Protein AF-A0A353CZ46-F1 (afdb_monomer)

Secondary structure (DSSP, 8-state):
--HHHHHHHHHHS-HHHHHHHHHHHHHHHHHHHTT---HHHHHHHHHHHHHHHHHHHHHHHTPPP----TTSTTGGGHHHHHHHHHH-S-------TTSSHHHHHHHHHHHTT-SSSSEEEEEESSHHHHHHHHHHHHHHTT--BTTTEEEEETTEE---TT-SEEEEEHHHHHHHHHH-TT-TTEEEEEETTGGG--HHHHHH-

Sequence (205 aa):
MLLTEIEQAIKRCSCRDQLALWQDYQRLTRRLDANKPVDQLQSRLQQAVDNALLTIEQRETGRPERRYDDSLPVNQRRDDIKLLIEQNQVVIICGETGSGKTTQIPKICLDAGLGIRGRIGHTQPRRLAARSVAARLAHELDSQVGEHVGFKIRFQDRVSDSSYIKLMTDGILLAEIQSDRLLRNYDTLIIDEAHERSLNIDFLL

Nearest PDB structures (foldseek):
  6zww-assembly2_C  TM=9.248E-01  e=4.402E-19  Escherichia coli
  8po7-assembly1_A-2  TM=9.261E-01  e=1.585E-18  Escherichia coli K-12
  6zww-assembly4_G  TM=8.893E-01  e=3.487E-19  Escherichia coli
  6zww-assembly1_A  TM=9.048E-01  e=7.879E-19  Escherichia coli
  8po7-assembly1_B  TM=9.695E-01  e=4.131E-17  Escherichia coli K-12

Radius of gyration: 19.19 Å; Cα contacts (8 Å, |Δi|>4): 288; chains: 1; bounding box: 47×34×60 Å

Mean predicted aligned error: 3.65 Å

Solvent-accessible surface area (backbone atoms only — not comparable to full-atom values): 11343 Å² total; per-residue (Å²): 129,55,71,70,54,51,54,58,49,46,74,66,27,29,52,59,54,34,58,63,53,51,51,54,48,54,53,49,52,58,32,55,79,65,76,44,95,46,69,70,61,52,51,53,49,50,54,52,48,51,55,39,43,52,53,36,52,53,44,61,74,64,54,72,68,82,76,81,62,73,86,32,66,49,53,74,41,40,69,63,52,32,52,47,55,73,76,34,99,74,78,90,86,84,78,64,90,86,30,41,57,91,66,45,50,65,56,42,39,48,74,58,63,45,32,48,42,16,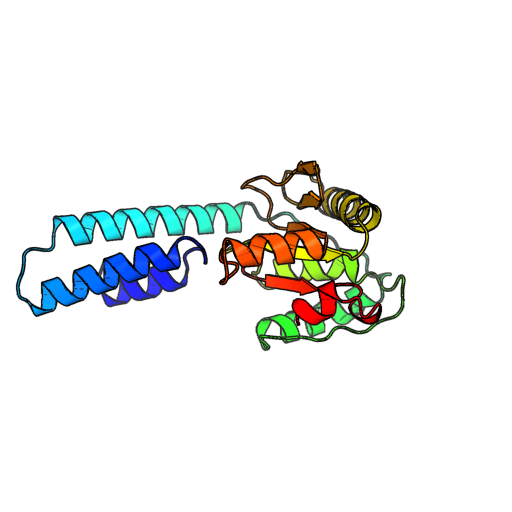20,29,37,34,34,22,89,42,62,68,54,18,51,52,51,23,48,52,44,8,55,62,42,78,40,52,71,29,37,51,19,5,30,37,42,93,98,45,77,41,64,42,91,69,24,29,34,37,23,18,22,41,68,50,55,57,55,44,39,78,80,36,76,77,45,33,69,34,66,40,78,45,79,47,72,64,85,72,66,43,74,58,54,62,71,74,106

Structure (mmCIF, N/CA/C/O backbone):
data_AF-A0A353CZ46-F1
#
_entry.id   AF-A0A353CZ46-F1
#
loop_
_atom_site.group_PDB
_atom_site.id
_atom_site.type_symbol
_atom_site.label_atom_id
_atom_site.label_alt_id
_atom_site.label_comp_id
_atom_site.label_asym_id
_atom_site.label_entity_id
_atom_site.label_seq_id
_atom_site.pdbx_PDB_ins_code
_atom_site.Cartn_x
_atom_site.Cartn_y
_atom_site.Cartn_z
_atom_site.occupancy
_atom_site.B_iso_or_equiv
_atom_site.auth_seq_id
_atom_site.auth_comp_id
_atom_site.auth_asym_id
_atom_site.auth_atom_id
_atom_site.pdbx_PDB_model_num
ATOM 1 N N . MET A 1 1 ? -25.116 0.146 19.157 1.00 63.31 1 MET A N 1
ATOM 2 C CA . MET A 1 1 ? -24.157 -0.885 18.736 1.00 63.31 1 MET A CA 1
ATOM 3 C C . MET A 1 1 ? -23.721 -1.655 19.982 1.00 63.31 1 MET A C 1
ATOM 5 O O . MET A 1 1 ? -23.393 -1.016 20.982 1.00 63.31 1 MET A O 1
ATOM 9 N N . LEU A 1 2 ? -23.816 -2.986 19.985 1.00 81.88 2 LEU A N 1
ATOM 10 C CA . LEU A 1 2 ? -23.283 -3.844 21.055 1.00 81.88 2 LEU A CA 1
ATOM 11 C C . LEU A 1 2 ? -21.748 -3.694 21.118 1.00 81.88 2 LEU A C 1
ATOM 13 O O . LEU A 1 2 ? -21.121 -3.378 20.109 1.00 81.88 2 LEU A O 1
ATOM 17 N N . LEU A 1 3 ? -21.109 -3.923 22.274 1.00 83.62 3 LEU A N 1
ATOM 18 C CA . LEU A 1 3 ? -19.636 -3.838 22.389 1.00 83.62 3 LEU A CA 1
ATOM 19 C C . LEU A 1 3 ? -18.918 -4.718 21.357 1.00 83.62 3 LEU A C 1
ATOM 21 O O . LEU A 1 3 ? -17.917 -4.309 20.777 1.00 83.62 3 LEU A O 1
ATOM 25 N N . THR A 1 4 ? -19.474 -5.898 21.094 1.00 87.56 4 THR A N 1
ATOM 26 C CA . THR A 1 4 ? -18.994 -6.837 20.078 1.00 87.56 4 THR A CA 1
ATOM 27 C C . THR A 1 4 ? -19.040 -6.244 18.672 1.00 87.56 4 THR A C 1
ATOM 29 O O . THR A 1 4 ? -18.111 -6.433 17.894 1.00 87.56 4 THR A O 1
ATOM 32 N N . GLU A 1 5 ? -20.081 -5.487 18.338 1.00 91.94 5 GLU A N 1
ATOM 33 C CA . GLU A 1 5 ? -20.202 -4.814 17.044 1.00 91.94 5 GLU A CA 1
ATOM 34 C C . GLU A 1 5 ? -19.174 -3.677 16.908 1.00 91.94 5 GLU A C 1
ATOM 36 O O . GLU A 1 5 ? -18.549 -3.554 15.854 1.00 91.94 5 GLU A O 1
ATOM 41 N N . ILE A 1 6 ? -18.925 -2.907 17.979 1.00 91.88 6 ILE A N 1
ATOM 42 C CA . ILE A 1 6 ? -17.868 -1.877 18.006 1.00 91.88 6 ILE A CA 1
ATOM 43 C C . ILE A 1 6 ? -16.497 -2.526 17.798 1.00 91.88 6 ILE A C 1
ATOM 45 O O . ILE A 1 6 ? -15.702 -2.057 16.988 1.00 91.88 6 ILE A O 1
ATOM 49 N N . GLU A 1 7 ? -16.222 -3.636 18.480 1.00 94.00 7 GLU A N 1
ATOM 50 C CA . GLU A 1 7 ? -14.965 -4.369 18.335 1.00 94.00 7 GLU A CA 1
ATOM 51 C C . GLU A 1 7 ? -14.721 -4.817 16.883 1.00 94.00 7 GLU A C 1
ATOM 53 O O . GLU A 1 7 ? -13.634 -4.625 16.329 1.00 94.00 7 GLU A O 1
ATOM 58 N N . GLN A 1 8 ? -15.744 -5.388 16.241 1.00 94.31 8 GLN A N 1
ATOM 59 C CA . GLN A 1 8 ? -15.672 -5.821 14.842 1.00 94.31 8 GLN A CA 1
ATOM 60 C C . GLN A 1 8 ? -15.561 -4.637 13.875 1.00 94.31 8 GLN A C 1
ATOM 62 O O . GLN A 1 8 ? -14.883 -4.725 12.850 1.00 94.31 8 GLN A O 1
ATOM 67 N N . ALA A 1 9 ? -16.190 -3.506 14.192 1.00 95.38 9 ALA A N 1
ATOM 68 C CA . ALA A 1 9 ? -16.056 -2.279 13.423 1.00 95.38 9 ALA A CA 1
ATOM 69 C C . ALA A 1 9 ? -14.621 -1.729 13.467 1.00 95.38 9 ALA A C 1
ATOM 71 O O . ALA A 1 9 ? -14.049 -1.463 12.412 1.00 95.38 9 ALA A O 1
ATOM 72 N N . ILE A 1 10 ? -13.987 -1.678 14.645 1.00 96.25 10 ILE A N 1
ATOM 73 C CA . ILE A 1 10 ? -12.598 -1.207 14.793 1.00 96.25 10 ILE A CA 1
ATOM 74 C C . ILE A 1 10 ? -11.633 -2.029 13.926 1.00 96.25 10 ILE A C 1
ATOM 76 O O . ILE A 1 10 ? -10.743 -1.466 13.285 1.00 96.25 10 ILE A O 1
ATOM 80 N N . LYS A 1 11 ? -11.824 -3.353 13.834 1.00 94.56 11 LYS A N 1
ATOM 81 C CA . LYS A 1 11 ? -10.986 -4.238 12.999 1.00 94.56 11 LYS A CA 1
ATOM 82 C C . LYS A 1 11 ? -11.025 -3.890 11.506 1.00 94.56 11 LYS A C 1
ATOM 84 O O . LYS A 1 11 ? -10.064 -4.196 10.803 1.00 94.56 11 LYS A O 1
ATOM 89 N N . ARG A 1 12 ? -12.085 -3.229 11.033 1.00 94.88 12 ARG A N 1
ATOM 90 C CA . ARG A 1 12 ? -12.249 -2.790 9.637 1.00 94.88 12 ARG A CA 1
ATOM 91 C C . ARG A 1 12 ? -11.699 -1.387 9.369 1.00 94.88 12 ARG A C 1
ATOM 93 O O . ARG A 1 12 ? -11.450 -1.058 8.217 1.00 94.88 12 ARG A O 1
ATOM 100 N N . CYS A 1 13 ? -11.460 -0.587 10.409 1.00 96.50 13 CYS A N 1
ATOM 101 C CA . CYS A 1 13 ? -10.882 0.751 10.282 1.00 96.50 13 CYS A CA 1
ATOM 102 C C . CYS A 1 13 ? -9.422 0.726 9.793 1.00 96.50 13 CYS A C 1
ATOM 104 O O . CYS A 1 13 ? -8.766 -0.326 9.738 1.00 96.50 13 CYS A O 1
ATOM 106 N N . SER A 1 14 ? -8.903 1.913 9.469 1.00 95.44 14 SER A N 1
ATOM 107 C CA . SER A 1 14 ? -7.522 2.090 9.023 1.00 95.44 14 SER A CA 1
ATOM 108 C C . SER A 1 14 ? -6.512 1.664 10.097 1.00 95.44 14 SER A C 1
ATOM 110 O O . SER A 1 14 ? -6.764 1.790 11.299 1.00 95.44 14 SER A O 1
ATOM 112 N N . CYS A 1 15 ? -5.334 1.198 9.676 1.00 92.00 15 CYS A N 1
ATOM 113 C CA . CYS A 1 15 ? -4.236 0.827 10.574 1.00 92.00 15 CYS A CA 1
ATOM 114 C C . CYS A 1 15 ? -3.838 1.992 11.502 1.00 92.00 15 CYS A C 1
ATOM 116 O O . CYS A 1 15 ? -3.444 1.780 12.653 1.00 92.00 15 CYS A O 1
ATOM 118 N N . ARG A 1 16 ? -3.978 3.233 11.021 1.00 92.81 16 ARG A N 1
ATOM 119 C CA . ARG A 1 16 ? -3.691 4.458 11.773 1.00 92.81 16 ARG A CA 1
ATOM 120 C C . ARG A 1 16 ? -4.724 4.729 12.866 1.00 92.81 16 ARG A C 1
ATOM 122 O O . ARG A 1 16 ? -4.331 5.042 13.991 1.00 92.81 16 ARG A O 1
ATOM 129 N N . ASP A 1 17 ? -6.010 4.583 12.557 1.00 94.88 17 ASP A N 1
ATOM 130 C CA . ASP A 1 17 ? -7.100 4.887 13.494 1.00 94.88 17 ASP A CA 1
ATOM 131 C C . ASP A 1 17 ? -7.251 3.809 14.568 1.00 94.88 17 ASP A C 1
ATOM 133 O O . ASP A 1 17 ? -7.595 4.106 15.715 1.00 94.88 17 ASP A O 1
ATOM 137 N N . GLN A 1 18 ? -6.935 2.556 14.222 1.00 94.25 18 GLN A N 1
ATOM 138 C CA . GLN A 1 18 ? -7.115 1.406 15.105 1.00 94.25 18 GLN A CA 1
ATOM 139 C C . GLN A 1 18 ? -6.500 1.587 16.489 1.00 94.25 18 GLN A C 1
ATOM 141 O O . GLN A 1 18 ? -7.134 1.198 17.466 1.00 94.25 18 GLN A O 1
ATOM 146 N N . LEU A 1 19 ? -5.311 2.191 16.617 1.00 91.19 19 LEU A N 1
ATOM 147 C CA . LEU A 1 19 ? -4.696 2.358 17.936 1.00 91.19 19 LEU A CA 1
ATOM 148 C C . LEU A 1 19 ? -5.568 3.211 18.866 1.00 91.19 19 LEU A C 1
ATOM 150 O O . LEU A 1 19 ? -5.836 2.806 19.996 1.00 91.19 19 LEU A O 1
ATOM 154 N N . ALA A 1 20 ? -5.979 4.392 18.402 1.00 94.00 20 ALA A N 1
ATOM 155 C CA . ALA A 1 20 ? -6.757 5.320 19.215 1.00 94.00 20 ALA A CA 1
ATOM 156 C C . ALA A 1 20 ? -8.127 4.718 19.559 1.00 94.00 20 ALA A C 1
ATOM 158 O O . ALA A 1 20 ? -8.557 4.761 20.712 1.00 94.00 20 ALA A O 1
ATOM 159 N N . LEU A 1 21 ? -8.764 4.072 18.579 1.00 96.62 21 LEU A N 1
ATOM 160 C CA . LEU A 1 21 ? -10.052 3.411 18.762 1.00 96.62 21 LEU A CA 1
ATOM 161 C C . LEU A 1 21 ? -9.969 2.247 19.759 1.00 96.62 21 LEU A C 1
ATOM 163 O O . LEU A 1 21 ? -10.823 2.132 20.635 1.00 96.62 21 LEU A O 1
ATOM 167 N N . TRP A 1 22 ? -8.922 1.419 19.693 1.00 96.12 22 TRP A N 1
ATOM 168 C CA . TRP A 1 22 ? -8.711 0.332 20.653 1.00 96.12 22 TRP A CA 1
ATOM 169 C C . TRP A 1 22 ? -8.432 0.839 22.068 1.00 96.12 22 TRP A C 1
ATOM 171 O O . TRP A 1 22 ? -8.918 0.246 23.030 1.00 96.12 22 TRP A O 1
ATOM 181 N N . GLN A 1 23 ? -7.687 1.936 22.220 1.00 95.31 23 GLN A N 1
ATOM 182 C CA . GLN A 1 23 ? -7.456 2.554 23.529 1.00 95.31 23 GLN A CA 1
ATOM 183 C C . GLN A 1 23 ? -8.762 3.064 24.148 1.00 95.31 23 GLN A C 1
ATOM 185 O O . GLN A 1 23 ? -9.029 2.814 25.327 1.00 95.31 23 GLN A O 1
ATOM 190 N N . ASP A 1 24 ? -9.598 3.734 23.354 1.00 95.38 24 ASP A N 1
ATOM 191 C CA . ASP A 1 24 ? -10.907 4.206 23.802 1.00 95.38 24 ASP A CA 1
ATOM 192 C C . ASP A 1 24 ? -11.872 3.043 24.086 1.00 95.38 24 ASP A C 1
ATOM 194 O O . ASP A 1 24 ? -12.577 3.079 25.097 1.00 95.38 24 ASP A O 1
ATOM 198 N N . TYR A 1 25 ? -11.841 1.973 23.284 1.00 96.38 25 TYR A N 1
ATOM 199 C CA . TYR A 1 25 ? -12.592 0.738 23.534 1.00 96.38 25 TYR A CA 1
ATOM 200 C C . TYR A 1 25 ? -12.182 0.073 24.854 1.00 96.38 25 TYR A C 1
ATOM 202 O O . TYR A 1 25 ? -13.034 -0.215 25.689 1.00 96.38 25 TYR A O 1
ATOM 210 N N . GLN A 1 26 ? -10.880 -0.094 25.109 1.00 95.81 26 GLN A N 1
ATOM 211 C CA . GLN A 1 26 ? -10.381 -0.641 26.378 1.00 95.81 26 GLN A CA 1
ATOM 212 C C . GLN A 1 26 ? -10.736 0.245 27.578 1.00 95.81 26 GLN A C 1
ATOM 214 O O . GLN A 1 26 ? -10.964 -0.239 28.687 1.00 95.81 26 GLN A O 1
ATOM 219 N N . ARG A 1 27 ? -10.765 1.567 27.390 1.00 94.88 27 ARG A N 1
ATOM 220 C CA . ARG A 1 27 ? -11.202 2.501 28.431 1.00 94.88 27 ARG A CA 1
ATOM 221 C C . ARG A 1 27 ? -12.699 2.364 28.711 1.00 94.88 27 ARG A C 1
ATOM 223 O O . ARG A 1 27 ? -13.099 2.467 29.872 1.00 94.88 27 ARG A O 1
ATOM 230 N N . LEU A 1 28 ? -13.504 2.157 27.668 1.00 94.94 28 LEU A N 1
ATOM 231 C CA . LEU A 1 28 ? -14.941 1.927 27.765 1.00 94.94 28 LEU A CA 1
ATOM 232 C C . LEU A 1 28 ? -15.236 0.631 28.528 1.00 94.94 28 LEU A C 1
ATOM 234 O O . LEU A 1 28 ? -15.974 0.680 29.511 1.00 94.94 28 LEU A O 1
ATOM 238 N N . THR A 1 29 ? -14.607 -0.485 28.147 1.00 94.69 29 THR A N 1
ATOM 239 C CA . THR A 1 29 ? -14.804 -1.787 28.808 1.00 94.69 29 THR A CA 1
ATOM 240 C C . THR A 1 29 ? -14.436 -1.731 30.289 1.00 94.69 29 THR A C 1
ATOM 242 O O . THR A 1 29 ? -15.270 -2.035 31.133 1.00 94.69 29 THR A O 1
ATOM 245 N N . ARG A 1 30 ? -13.266 -1.176 30.639 1.00 94.94 30 ARG A N 1
ATOM 246 C CA . ARG A 1 30 ? -12.860 -1.002 32.050 1.00 94.94 30 ARG A CA 1
ATOM 247 C C . ARG A 1 30 ? -13.841 -0.167 32.879 1.00 94.94 30 ARG A C 1
ATOM 249 O O . ARG A 1 30 ? -13.919 -0.339 34.093 1.00 94.94 30 ARG A O 1
ATOM 256 N N . ARG A 1 31 ? -14.533 0.805 32.273 1.00 95.00 31 ARG A N 1
ATOM 257 C CA . ARG A 1 31 ? -15.537 1.619 32.980 1.00 95.00 31 ARG A CA 1
ATOM 258 C C . ARG A 1 31 ? -16.850 0.877 33.174 1.00 95.00 31 ARG A C 1
ATOM 260 O O . ARG A 1 31 ? -17.437 1.032 34.242 1.00 95.00 31 ARG A O 1
ATOM 267 N N . LEU A 1 32 ? -17.266 0.097 32.180 1.00 92.88 32 LEU A N 1
ATOM 268 C CA . LEU A 1 32 ? -18.419 -0.792 32.290 1.00 92.88 32 LEU A CA 1
ATOM 269 C C . LEU A 1 32 ? -18.208 -1.814 33.408 1.00 92.88 32 LEU A C 1
ATOM 271 O O . LEU A 1 32 ? -19.053 -1.911 34.290 1.00 92.88 32 LEU A O 1
ATOM 275 N N . ASP A 1 33 ? -17.037 -2.454 33.451 1.00 93.88 33 ASP A N 1
ATOM 276 C CA . ASP A 1 33 ? -16.683 -3.415 34.506 1.00 93.88 33 ASP A CA 1
ATOM 277 C C . ASP A 1 33 ? -16.705 -2.781 35.909 1.00 93.88 33 ASP A C 1
ATOM 279 O O . ASP A 1 33 ? -16.998 -3.434 36.907 1.00 93.88 33 ASP A O 1
ATOM 283 N N . ALA A 1 34 ? -16.415 -1.479 35.995 1.00 95.19 34 ALA A N 1
ATOM 284 C CA . ALA A 1 34 ? -16.435 -0.710 37.235 1.00 95.19 34 ALA A CA 1
ATOM 285 C C . ALA A 1 34 ? -17.801 -0.069 37.557 1.00 95.19 34 ALA A C 1
ATOM 287 O O . ALA A 1 34 ? -17.855 0.771 38.459 1.00 95.19 34 ALA A O 1
ATOM 288 N N . ASN A 1 35 ? -18.873 -0.396 36.820 1.00 94.12 35 ASN A N 1
ATOM 289 C CA . ASN A 1 35 ? -20.208 0.211 36.942 1.00 94.12 35 ASN A CA 1
ATOM 290 C C . ASN A 1 35 ? -20.191 1.754 36.918 1.00 94.12 35 ASN A C 1
ATOM 292 O O . ASN A 1 35 ? -20.938 2.420 37.636 1.00 94.12 35 ASN A O 1
ATOM 296 N N . LYS A 1 36 ? -19.306 2.349 36.109 1.00 93.44 36 LYS A N 1
ATOM 297 C CA . LYS A 1 36 ? -19.198 3.807 35.945 1.00 93.44 36 LYS A CA 1
ATOM 298 C C . LYS A 1 36 ? -20.037 4.284 34.755 1.00 93.44 36 LY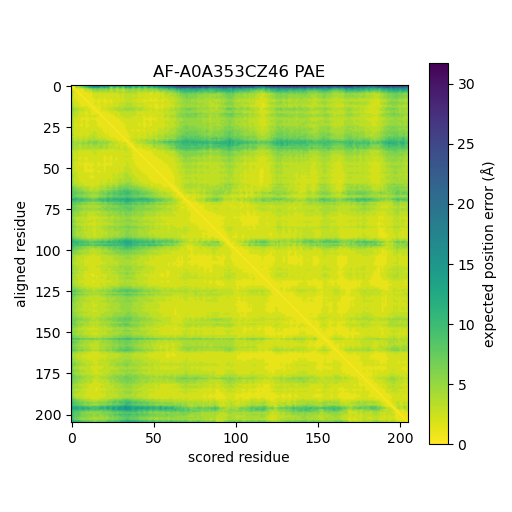S A C 1
ATOM 300 O O . LYS A 1 36 ? -20.222 3.524 33.811 1.00 93.44 36 LYS A O 1
ATOM 305 N N . PRO A 1 37 ? -20.480 5.555 34.738 1.00 91.56 37 PRO A N 1
ATOM 306 C CA . PRO A 1 37 ? -21.197 6.110 33.595 1.00 91.56 37 PRO A CA 1
ATOM 307 C C . PRO A 1 37 ? -20.318 6.113 32.338 1.00 91.56 37 PRO A C 1
ATOM 309 O O . PRO A 1 37 ? -19.147 6.525 32.373 1.00 91.56 37 PRO A O 1
ATOM 312 N N . VAL A 1 38 ? -20.896 5.663 31.223 1.00 94.00 38 VAL A N 1
ATOM 313 C CA . VAL A 1 38 ? -20.191 5.498 29.945 1.00 94.00 38 VAL A CA 1
ATOM 314 C C . VAL A 1 38 ? -20.839 6.196 28.758 1.00 94.00 38 VAL A C 1
ATOM 316 O O . VAL A 1 38 ? -20.170 6.303 27.737 1.00 94.00 38 VAL A O 1
ATOM 319 N N . ASP A 1 39 ? -22.056 6.726 28.880 1.00 92.88 39 ASP A N 1
ATOM 320 C CA . ASP A 1 39 ? -22.859 7.194 27.736 1.00 92.88 39 ASP A CA 1
ATOM 321 C C . ASP A 1 39 ? -22.094 8.148 26.807 1.00 92.88 39 ASP A C 1
ATOM 323 O O . ASP A 1 39 ? -22.033 7.948 25.594 1.00 92.88 39 ASP A O 1
ATOM 327 N N . GLN A 1 40 ? -21.411 9.147 27.378 1.00 93.00 40 GLN A N 1
ATOM 328 C CA . GLN A 1 40 ? -20.595 10.092 26.606 1.00 93.00 40 GLN A CA 1
ATOM 329 C C . GLN A 1 40 ? -19.381 9.431 25.940 1.00 93.00 40 GLN A C 1
ATOM 331 O O . GLN A 1 40 ? -19.043 9.752 24.802 1.00 93.00 40 GLN A O 1
ATOM 336 N N . LEU A 1 41 ? -18.702 8.519 26.644 1.00 93.00 41 LEU A N 1
ATOM 337 C CA . LEU A 1 41 ? -17.529 7.825 26.110 1.00 93.00 41 LEU A CA 1
ATOM 338 C C . LEU A 1 41 ? -17.931 6.863 24.990 1.00 93.00 41 LEU A C 1
ATOM 340 O O . LEU A 1 41 ? -17.253 6.815 23.968 1.00 93.00 41 LEU A O 1
ATOM 344 N N . GLN A 1 42 ? -19.032 6.140 25.181 1.00 94.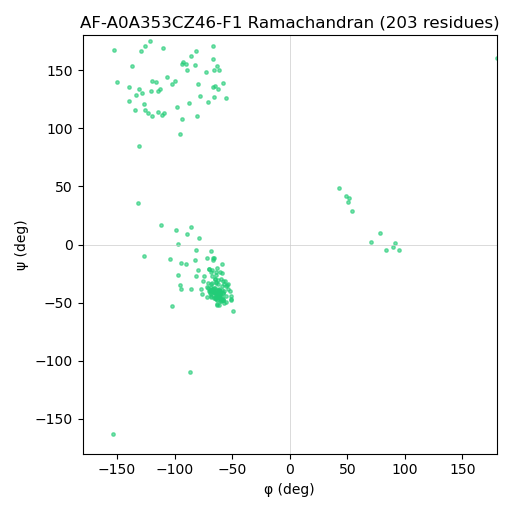38 42 GLN A N 1
ATOM 345 C CA . GLN A 1 42 ? -19.599 5.231 24.198 1.00 94.38 42 GLN A CA 1
ATOM 346 C C . GLN A 1 42 ? -20.044 5.989 22.948 1.00 94.38 42 GLN A C 1
ATOM 348 O O . GLN A 1 42 ? -19.660 5.600 21.853 1.00 94.38 42 GLN A O 1
ATOM 353 N N . SER A 1 43 ? -20.778 7.096 23.105 1.00 94.44 43 SER A N 1
ATOM 354 C CA . SER A 1 43 ? -21.212 7.935 21.982 1.00 94.44 43 SER A CA 1
ATOM 355 C C . SER A 1 43 ? -20.024 8.499 21.194 1.00 94.44 43 SER A C 1
ATOM 357 O O . SER A 1 43 ? -19.967 8.367 19.973 1.00 94.44 43 SER A O 1
ATOM 359 N N . ARG A 1 44 ? -19.004 9.026 21.888 1.00 95.56 44 ARG A N 1
ATOM 360 C CA . ARG A 1 44 ? -17.777 9.525 21.247 1.00 95.56 44 ARG A CA 1
ATOM 361 C C . ARG A 1 44 ? -17.027 8.425 20.493 1.00 95.56 44 ARG A C 1
ATOM 363 O O . ARG A 1 44 ? -16.564 8.668 19.382 1.00 95.56 44 ARG A O 1
ATOM 370 N N . LEU A 1 45 ? -16.886 7.239 21.091 1.00 95.94 45 LEU A N 1
ATOM 371 C CA . LEU A 1 45 ? -16.235 6.102 20.439 1.00 95.94 45 LEU A CA 1
ATOM 372 C C . LEU A 1 45 ? -17.026 5.657 19.208 1.00 95.94 45 LEU A C 1
ATOM 374 O O . LEU A 1 45 ? -16.426 5.458 18.160 1.00 95.94 45 LEU A O 1
ATOM 378 N N . GLN A 1 46 ? -18.351 5.553 19.320 1.00 95.94 46 GLN A N 1
ATOM 379 C CA . GLN A 1 46 ? -19.216 5.193 18.201 1.00 95.94 46 GLN A CA 1
ATOM 380 C C . GLN A 1 46 ? -19.031 6.165 17.036 1.00 95.94 46 GLN A C 1
ATOM 382 O O . GLN A 1 46 ? -18.716 5.739 15.934 1.00 95.94 46 GLN A O 1
ATOM 387 N N . GLN A 1 47 ? -19.109 7.470 17.302 1.00 96.25 47 GLN A N 1
ATOM 388 C CA . GLN A 1 47 ? -18.922 8.490 16.275 1.00 96.25 47 GLN A CA 1
ATOM 389 C C . GLN A 1 47 ? -17.525 8.427 15.635 1.00 96.25 47 GLN A C 1
ATOM 391 O O . GLN A 1 47 ? -17.385 8.594 14.426 1.00 96.25 47 GLN A O 1
ATOM 396 N N . ALA A 1 48 ? -16.478 8.176 16.429 1.00 96.81 48 ALA A N 1
ATOM 397 C CA . ALA A 1 48 ? -15.120 8.025 15.911 1.00 96.81 48 ALA A CA 1
ATOM 398 C C . ALA A 1 48 ? -14.976 6.783 15.015 1.00 96.81 48 ALA A C 1
ATOM 400 O O . ALA A 1 48 ? -14.330 6.855 13.971 1.00 96.81 48 ALA A O 1
ATOM 401 N N . VAL A 1 49 ? -15.597 5.665 15.401 1.00 97.44 49 VAL A N 1
ATOM 402 C CA . VAL A 1 49 ? -15.645 4.438 14.596 1.00 97.44 49 VAL A CA 1
ATOM 403 C C . VAL A 1 49 ? -16.417 4.672 13.300 1.00 97.44 49 VAL A C 1
ATOM 405 O O . VAL A 1 49 ? -15.914 4.316 12.239 1.00 97.44 49 VAL A O 1
ATOM 408 N N . ASP A 1 50 ? -17.582 5.313 13.362 1.00 96.62 50 ASP A N 1
ATOM 409 C CA . ASP A 1 50 ? -18.416 5.585 12.189 1.00 96.62 50 ASP A CA 1
ATOM 410 C C . ASP A 1 50 ? -17.670 6.471 11.178 1.00 96.62 50 ASP A C 1
ATOM 412 O O . ASP A 1 50 ? -17.606 6.145 9.996 1.00 96.62 50 ASP A O 1
ATOM 416 N N . ASN A 1 51 ? -17.002 7.534 11.641 1.00 96.81 51 ASN A N 1
ATOM 417 C CA . ASN A 1 51 ? -16.173 8.388 10.784 1.00 96.81 51 ASN A CA 1
ATOM 418 C C . ASN A 1 51 ? -14.999 7.624 10.143 1.00 96.81 51 ASN A C 1
ATOM 420 O O . ASN A 1 51 ? -14.679 7.830 8.967 1.00 96.81 51 ASN A O 1
ATOM 424 N N . ALA A 1 52 ? -14.352 6.737 10.904 1.00 96.75 52 ALA A N 1
ATOM 425 C CA . ALA A 1 52 ? -13.266 5.910 10.386 1.00 96.75 52 ALA A CA 1
ATOM 426 C C . ALA A 1 52 ? -13.774 4.914 9.329 1.00 96.75 52 ALA A C 1
ATOM 428 O O . ALA A 1 52 ? -13.133 4.742 8.295 1.00 96.75 52 ALA A O 1
ATOM 429 N N . LEU A 1 53 ? -14.946 4.306 9.538 1.00 96.75 53 LEU A N 1
ATOM 430 C CA . LEU A 1 53 ? -15.577 3.418 8.560 1.00 96.75 53 LEU A CA 1
ATOM 431 C C . LEU A 1 53 ? -16.015 4.159 7.293 1.00 96.75 53 LEU A C 1
ATOM 433 O O . LEU A 1 53 ? -15.776 3.652 6.202 1.00 96.75 53 LEU A O 1
ATOM 437 N N . LEU A 1 54 ? -16.569 5.369 7.415 1.00 96.81 54 LEU A N 1
ATOM 438 C CA . LEU A 1 54 ? -16.903 6.211 6.260 1.00 96.81 54 LEU A CA 1
ATOM 439 C C . LEU A 1 54 ? -15.665 6.515 5.410 1.00 96.81 54 LEU A C 1
ATOM 441 O O . LEU A 1 54 ? -15.729 6.494 4.185 1.00 96.81 54 LEU A O 1
ATOM 445 N N . THR A 1 55 ? -14.516 6.747 6.049 1.00 95.06 55 THR A N 1
ATOM 446 C CA . THR A 1 55 ? -13.249 6.953 5.331 1.00 95.06 55 THR A CA 1
ATOM 447 C C . THR A 1 55 ? -12.835 5.697 4.560 1.00 95.06 55 THR A C 1
ATOM 449 O O . THR A 1 55 ? -12.376 5.793 3.423 1.00 95.06 55 THR A O 1
ATOM 452 N N . ILE A 1 56 ? -13.012 4.510 5.148 1.00 96.38 56 ILE A N 1
ATOM 453 C CA . ILE A 1 56 ? -12.741 3.231 4.476 1.00 96.38 56 ILE A CA 1
ATOM 454 C C . ILE A 1 56 ? -13.676 3.030 3.282 1.00 96.38 56 ILE A C 1
ATOM 456 O O . ILE A 1 56 ? -13.197 2.744 2.191 1.00 96.38 56 ILE A O 1
ATOM 460 N N . GLU A 1 57 ? -14.975 3.265 3.448 1.00 96.56 57 GLU A N 1
ATOM 461 C CA . GLU A 1 57 ? -15.966 3.151 2.373 1.00 96.56 57 GLU A CA 1
ATOM 462 C C . GLU A 1 57 ? -15.685 4.124 1.215 1.00 96.56 57 GLU A C 1
ATOM 464 O O . GLU A 1 57 ? -15.734 3.741 0.045 1.00 96.56 57 GLU A O 1
ATOM 469 N N . GLN A 1 58 ? -15.303 5.370 1.515 1.00 95.31 58 GLN A N 1
ATOM 470 C CA . GLN A 1 58 ? -14.886 6.349 0.503 1.00 95.31 58 GLN A CA 1
ATOM 471 C C . GLN A 1 58 ? -13.648 5.885 -0.273 1.00 95.31 58 GLN A C 1
ATOM 473 O O . GLN A 1 58 ? -13.559 6.079 -1.485 1.00 95.31 58 GLN A O 1
ATOM 478 N N . ARG A 1 59 ? -12.692 5.241 0.406 1.00 95.12 59 ARG A N 1
ATOM 479 C CA . ARG A 1 59 ? -11.510 4.664 -0.247 1.00 95.12 59 ARG A CA 1
ATOM 480 C C . ARG A 1 59 ? -11.858 3.428 -1.068 1.00 95.12 59 ARG A C 1
ATOM 482 O O . ARG A 1 59 ? -11.267 3.221 -2.117 1.00 95.12 59 ARG A O 1
ATOM 489 N N . GLU A 1 60 ? -12.791 2.594 -0.621 1.00 95.12 60 GLU A N 1
ATOM 490 C CA . GLU A 1 60 ? -13.214 1.410 -1.375 1.00 95.12 60 GLU A CA 1
ATOM 491 C C . GLU A 1 60 ? -13.962 1.788 -2.654 1.00 95.12 60 GLU A C 1
ATOM 493 O O . GLU A 1 60 ? -13.679 1.237 -3.719 1.00 95.12 60 GLU A O 1
ATOM 498 N N . THR A 1 61 ? -14.875 2.756 -2.555 1.00 95.06 61 THR A N 1
ATOM 499 C CA . THR A 1 61 ? -15.665 3.264 -3.685 1.00 95.06 61 THR A CA 1
ATOM 500 C C . THR A 1 61 ? -14.822 4.089 -4.658 1.00 95.06 61 THR A C 1
ATOM 502 O O . THR A 1 61 ? -15.047 4.027 -5.863 1.00 95.06 61 THR A O 1
ATOM 505 N N . GLY A 1 62 ? -13.812 4.810 -4.162 1.00 93.81 62 GLY A N 1
ATOM 506 C CA . GLY A 1 62 ? -12.887 5.613 -4.964 1.00 93.81 62 GLY A CA 1
ATOM 507 C C . GLY A 1 62 ? -11.684 4.857 -5.539 1.00 93.81 62 GLY A C 1
ATOM 508 O O . GLY A 1 62 ? -10.697 5.503 -5.903 1.00 93.81 62 GLY A O 1
ATOM 509 N N . ARG A 1 63 ? -11.688 3.516 -5.557 1.00 93.56 63 ARG A N 1
ATOM 510 C CA . ARG A 1 63 ? -10.571 2.728 -6.106 1.00 93.56 63 ARG A CA 1
ATOM 511 C C . ARG A 1 63 ? -10.440 2.936 -7.616 1.00 93.56 63 ARG A C 1
ATOM 513 O O . ARG A 1 63 ? -11.441 2.807 -8.319 1.00 93.56 63 ARG A O 1
ATOM 520 N N . PRO A 1 64 ? -9.218 3.130 -8.143 1.00 93.94 64 PRO A N 1
ATOM 521 C CA . PRO A 1 64 ? -9.027 3.240 -9.582 1.00 93.94 64 PRO A CA 1
ATOM 522 C C . PRO A 1 64 ? -9.348 1.928 -10.305 1.00 93.94 64 PRO A C 1
ATOM 524 O O . PRO A 1 64 ? -9.145 0.818 -9.784 1.00 93.94 64 PRO A O 1
ATOM 527 N N . GLU A 1 65 ? -9.808 2.057 -11.548 1.00 93.19 65 GLU A N 1
ATOM 528 C CA . GLU A 1 65 ? -9.884 0.935 -12.477 1.00 93.19 65 GLU A CA 1
ATOM 529 C C . GLU A 1 65 ? -8.459 0.444 -12.785 1.00 93.19 65 GLU A C 1
ATOM 531 O O . GLU A 1 65 ? -7.537 1.232 -12.989 1.00 93.19 65 GLU A O 1
ATOM 536 N N . ARG A 1 66 ? -8.253 -0.875 -12.792 1.00 94.25 66 ARG A N 1
ATOM 537 C CA . ARG A 1 66 ? -6.950 -1.490 -13.069 1.00 94.25 66 ARG A CA 1
ATOM 538 C C . ARG A 1 66 ? -7.046 -2.279 -14.362 1.00 94.25 66 ARG A C 1
ATOM 540 O O . ARG A 1 66 ? -7.750 -3.281 -14.430 1.00 94.25 66 ARG A O 1
ATOM 547 N N . ARG A 1 67 ? -6.321 -1.831 -15.386 1.00 93.25 67 ARG A N 1
ATOM 548 C CA . ARG A 1 67 ? -6.201 -2.531 -16.673 1.00 93.25 67 ARG A CA 1
ATOM 549 C C . ARG A 1 67 ? -4.871 -3.259 -16.739 1.00 93.25 67 ARG A C 1
ATOM 551 O O . ARG A 1 67 ? -3.853 -2.699 -16.334 1.00 93.25 67 ARG A O 1
ATOM 558 N N . TYR A 1 68 ? -4.871 -4.484 -17.244 1.00 94.19 68 TYR A N 1
ATOM 559 C CA . TYR A 1 68 ? -3.676 -5.319 -17.332 1.00 94.19 68 TYR A CA 1
ATOM 560 C C . TYR A 1 68 ? -3.338 -5.609 -18.789 1.00 94.19 68 TYR A C 1
ATOM 562 O O . TYR A 1 68 ? -4.225 -5.823 -19.607 1.00 94.19 68 TYR A O 1
ATOM 570 N N . ASP A 1 69 ? -2.045 -5.573 -19.096 1.00 91.69 69 ASP A N 1
ATOM 571 C CA . ASP A 1 69 ? -1.506 -5.981 -20.389 1.00 91.69 69 ASP A CA 1
ATOM 572 C C . ASP A 1 69 ? -1.094 -7.454 -20.302 1.00 91.69 69 ASP A C 1
ATOM 574 O O . ASP A 1 69 ? -0.106 -7.785 -19.638 1.00 91.69 69 ASP A O 1
ATOM 578 N N . ASP A 1 70 ? -1.858 -8.335 -20.945 1.00 90.69 70 ASP A N 1
ATOM 579 C CA . ASP A 1 70 ? -1.642 -9.788 -20.905 1.00 90.69 70 ASP A CA 1
ATOM 580 C C . ASP A 1 70 ? -0.328 -10.226 -21.580 1.00 90.69 70 ASP A C 1
ATOM 582 O O . ASP A 1 70 ? 0.121 -11.363 -21.398 1.00 90.69 70 ASP A O 1
ATOM 586 N N . SER A 1 71 ? 0.338 -9.328 -22.319 1.00 92.25 71 SER A N 1
ATOM 587 C CA . SER A 1 71 ? 1.671 -9.595 -22.867 1.00 92.25 71 SER A CA 1
ATOM 588 C C . SER A 1 71 ? 2.763 -9.646 -21.790 1.00 92.25 71 SER A C 1
ATOM 590 O O . SER A 1 71 ? 3.809 -10.261 -22.006 1.00 92.25 71 SER A O 1
ATOM 592 N N . LEU A 1 72 ? 2.531 -9.049 -20.611 1.00 93.31 72 LEU A N 1
ATOM 593 C CA . LEU A 1 72 ? 3.494 -9.062 -19.511 1.00 93.31 72 LEU A CA 1
ATOM 594 C C . LEU A 1 72 ? 3.467 -10.411 -18.767 1.00 93.31 72 LEU A C 1
ATOM 596 O O . LEU A 1 72 ? 2.412 -10.802 -18.259 1.00 93.31 72 LEU A O 1
ATOM 600 N N . PRO A 1 73 ? 4.621 -11.086 -18.577 1.00 94.19 73 PRO A N 1
ATOM 601 C CA . PRO A 1 73 ? 4.676 -12.394 -17.915 1.00 94.19 73 PRO A CA 1
ATOM 602 C C . PRO A 1 73 ? 4.043 -12.434 -16.518 1.00 94.19 73 PRO A C 1
ATOM 604 O O . PRO A 1 73 ? 3.428 -13.428 -16.144 1.00 94.19 73 PRO A O 1
ATOM 607 N N . VAL A 1 74 ? 4.163 -11.354 -15.736 1.00 95.94 74 VAL A N 1
ATOM 608 C CA . VAL A 1 74 ? 3.562 -11.275 -14.393 1.00 95.94 74 VAL A CA 1
ATOM 609 C C . VAL A 1 74 ? 2.029 -11.327 -14.426 1.00 95.94 74 VAL A C 1
ATOM 611 O O . VAL A 1 74 ? 1.422 -11.915 -13.534 1.00 95.94 74 VAL A O 1
ATOM 614 N N . ASN A 1 75 ? 1.398 -10.776 -15.467 1.00 95.94 75 ASN A N 1
ATOM 615 C CA . ASN A 1 75 ? -0.061 -10.714 -15.571 1.00 95.94 75 ASN A CA 1
ATOM 616 C C . ASN A 1 75 ? -0.669 -12.080 -15.907 1.00 95.94 75 ASN A C 1
ATOM 618 O O . ASN A 1 75 ? -1.759 -12.393 -15.439 1.00 95.94 75 ASN A O 1
ATOM 622 N N . GLN A 1 76 ? 0.081 -12.950 -16.587 1.00 94.81 76 GLN A N 1
ATOM 623 C CA . GLN A 1 76 ? -0.320 -14.344 -16.826 1.00 94.81 76 GLN A CA 1
ATOM 624 C C . GLN A 1 76 ? -0.456 -15.156 -15.528 1.00 94.81 76 GLN A C 1
ATOM 626 O O . GLN A 1 76 ? -1.111 -16.193 -15.507 1.00 94.81 76 GLN A O 1
ATOM 631 N N . ARG A 1 77 ? 0.168 -14.690 -14.438 1.00 95.50 77 ARG A N 1
ATOM 632 C CA . ARG A 1 77 ? 0.115 -15.291 -13.098 1.00 95.50 77 ARG A CA 1
ATOM 633 C C . ARG A 1 77 ? -0.647 -14.422 -12.100 1.00 95.50 77 ARG A C 1
ATOM 635 O O . ARG A 1 77 ? -0.502 -14.616 -10.898 1.00 95.50 77 ARG A O 1
ATOM 642 N N . ARG A 1 78 ? -1.440 -13.452 -12.569 1.00 96.38 78 ARG A N 1
ATOM 643 C CA . ARG A 1 78 ? -2.099 -12.464 -11.705 1.00 96.38 78 ARG A CA 1
ATOM 644 C C . ARG A 1 78 ? -2.938 -13.112 -10.611 1.00 96.38 78 ARG A C 1
ATOM 646 O O . ARG A 1 78 ? -2.806 -12.737 -9.450 1.00 96.38 78 ARG A O 1
ATOM 653 N N . ASP A 1 79 ? -3.786 -14.060 -10.988 1.00 96.75 79 ASP A N 1
ATOM 654 C CA . ASP A 1 79 ? -4.737 -14.668 -10.060 1.00 96.75 79 ASP A CA 1
ATOM 655 C C . ASP A 1 79 ? -4.007 -15.566 -9.041 1.00 96.75 79 ASP A C 1
ATOM 657 O O . ASP A 1 79 ? -4.310 -15.503 -7.850 1.00 96.75 79 ASP A O 1
ATOM 661 N N . ASP A 1 80 ? -2.961 -16.284 -9.474 1.00 97.56 80 ASP A N 1
ATOM 662 C CA . ASP A 1 80 ? -2.061 -17.044 -8.591 1.00 97.56 80 ASP A CA 1
ATOM 663 C C . ASP A 1 80 ? -1.366 -16.115 -7.573 1.00 97.56 80 ASP A C 1
ATOM 665 O O . ASP A 1 80 ? -1.339 -16.390 -6.373 1.00 97.56 80 ASP A O 1
ATOM 669 N N . ILE A 1 81 ? -0.823 -14.982 -8.038 1.00 97.81 81 ILE A N 1
ATOM 670 C CA . ILE A 1 81 ? -0.144 -13.989 -7.192 1.00 97.81 81 ILE A CA 1
ATOM 671 C C . ILE A 1 81 ? -1.126 -13.358 -6.203 1.00 97.81 81 ILE A C 1
ATOM 673 O O . ILE A 1 81 ? -0.803 -13.229 -5.022 1.00 97.81 81 ILE A O 1
ATOM 677 N N . LYS A 1 82 ? -2.320 -12.975 -6.665 1.00 98.12 82 LYS A N 1
ATOM 678 C CA . LYS A 1 82 ? -3.372 -12.413 -5.815 1.00 98.12 82 LYS A CA 1
ATOM 679 C C . LYS A 1 82 ? -3.737 -13.386 -4.695 1.00 98.12 82 LYS A C 1
ATOM 681 O O . LYS A 1 82 ? -3.748 -12.985 -3.535 1.00 98.12 82 LYS A O 1
ATOM 686 N N . LEU A 1 83 ? -3.953 -14.659 -5.028 1.00 98.12 83 LEU A N 1
ATOM 687 C CA . LEU A 1 83 ? -4.269 -15.692 -4.045 1.00 98.12 83 LEU A CA 1
ATOM 688 C C . LEU A 1 83 ? -3.143 -15.862 -3.015 1.00 98.12 83 LEU A C 1
ATOM 690 O O . LEU A 1 83 ? -3.407 -15.940 -1.816 1.00 98.12 83 LEU A O 1
ATOM 694 N N . LEU A 1 84 ? -1.883 -15.870 -3.463 1.00 98.25 84 LEU A N 1
ATOM 695 C CA . LEU A 1 84 ? -0.730 -15.939 -2.563 1.00 98.25 84 LEU A CA 1
ATOM 696 C C . LEU A 1 84 ? -0.684 -14.747 -1.602 1.00 98.25 84 LEU A C 1
ATOM 698 O O . LEU A 1 84 ? -0.428 -14.953 -0.417 1.00 98.25 84 LEU A O 1
ATOM 702 N N . ILE A 1 85 ? -0.951 -13.532 -2.089 1.00 98.06 85 ILE A N 1
ATOM 703 C CA . ILE A 1 85 ? -1.000 -12.310 -1.272 1.00 98.06 85 ILE A CA 1
ATOM 704 C C . ILE A 1 85 ? -2.130 -12.379 -0.237 1.00 98.06 85 ILE A C 1
ATOM 706 O O . ILE A 1 85 ? -1.927 -12.006 0.914 1.00 98.06 85 ILE A O 1
ATOM 710 N N . GLU A 1 86 ? -3.311 -12.869 -0.614 1.00 97.38 86 GLU A N 1
ATOM 711 C CA . GLU A 1 86 ? -4.459 -12.983 0.298 1.00 97.38 86 GLU A CA 1
ATOM 712 C C . GLU A 1 86 ? -4.231 -14.022 1.406 1.00 97.38 86 GLU A C 1
ATOM 714 O O . GLU A 1 86 ? -4.719 -13.862 2.525 1.00 97.38 86 GLU A O 1
ATOM 719 N N . GLN A 1 87 ? -3.490 -15.091 1.104 1.00 97.81 87 GLN A N 1
ATOM 720 C CA . GLN A 1 87 ? -3.296 -16.223 2.013 1.00 97.81 87 GLN A CA 1
ATOM 721 C C . GLN A 1 87 ? -2.034 -16.129 2.875 1.00 97.81 87 GLN A C 1
ATOM 723 O O . GLN A 1 87 ? -1.920 -16.860 3.859 1.00 97.81 87 GLN A O 1
ATOM 728 N N . ASN A 1 88 ? -1.080 -15.264 2.525 1.00 98.31 88 ASN A N 1
ATOM 729 C CA . ASN A 1 88 ? 0.224 -15.217 3.178 1.00 98.31 88 ASN A CA 1
ATOM 730 C C . ASN A 1 88 ? 0.593 -13.790 3.578 1.00 98.31 88 ASN A C 1
ATOM 732 O O . ASN A 1 88 ? 0.536 -12.866 2.775 1.00 98.31 88 ASN A O 1
ATOM 736 N N . GLN A 1 89 ? 1.079 -13.628 4.811 1.00 97.25 89 GLN A N 1
ATOM 737 C CA . GLN A 1 89 ? 1.569 -12.334 5.299 1.00 97.25 89 GLN A CA 1
ATOM 738 C C . GLN A 1 89 ? 2.821 -11.856 4.540 1.00 97.25 89 GLN A C 1
ATOM 740 O O . GLN A 1 89 ? 3.059 -10.656 4.435 1.00 97.25 89 GLN A O 1
ATOM 745 N N . VAL A 1 90 ? 3.641 -12.787 4.042 1.00 97.62 90 VAL A N 1
ATOM 746 C CA . VAL A 1 90 ? 4.877 -12.503 3.302 1.00 97.62 90 VAL A CA 1
ATOM 747 C C . VAL A 1 90 ? 4.909 -13.372 2.051 1.00 97.62 90 VAL A C 1
ATOM 749 O O . VAL A 1 90 ? 4.761 -14.590 2.137 1.00 97.62 90 VAL A O 1
ATOM 752 N N . VAL A 1 91 ? 5.135 -12.746 0.896 1.00 97.81 91 VAL A N 1
ATOM 753 C CA . VAL A 1 91 ? 5.260 -13.418 -0.403 1.00 97.81 91 VAL A CA 1
ATOM 754 C C . VAL A 1 91 ? 6.549 -12.958 -1.070 1.00 97.81 91 VAL A C 1
ATOM 756 O O . VAL A 1 91 ? 6.807 -11.761 -1.180 1.00 97.81 91 VAL A O 1
ATOM 759 N N . ILE A 1 92 ? 7.353 -13.911 -1.539 1.00 96.81 92 ILE A N 1
ATOM 760 C CA . ILE A 1 92 ? 8.552 -13.631 -2.330 1.00 96.81 92 ILE A CA 1
ATOM 761 C C . ILE A 1 92 ? 8.194 -13.813 -3.801 1.00 96.81 92 ILE A C 1
ATOM 763 O O . ILE A 1 92 ? 7.834 -14.910 -4.226 1.00 96.81 92 ILE A O 1
ATOM 767 N N . ILE A 1 93 ? 8.301 -12.737 -4.578 1.00 95.88 93 ILE A N 1
ATOM 768 C CA . ILE A 1 93 ? 7.992 -12.744 -6.009 1.00 95.88 93 ILE A CA 1
ATOM 769 C C . ILE A 1 93 ? 9.290 -12.606 -6.797 1.00 95.88 93 ILE A C 1
ATOM 771 O O . ILE A 1 93 ? 9.933 -11.556 -6.791 1.00 95.88 93 ILE A O 1
ATOM 775 N N . CYS A 1 94 ? 9.648 -13.664 -7.519 1.00 95.00 94 CYS A N 1
ATOM 776 C CA . CYS A 1 94 ? 10.829 -13.706 -8.373 1.00 95.00 94 CYS A CA 1
ATOM 777 C C . CYS A 1 94 ? 10.433 -13.634 -9.851 1.00 95.00 94 CYS A C 1
ATOM 779 O O . CYS A 1 94 ? 9.431 -14.202 -10.275 1.00 95.00 94 CYS A O 1
ATOM 781 N N . GLY A 1 95 ? 11.248 -12.956 -10.653 1.00 92.19 95 GLY A N 1
ATOM 782 C CA . GLY A 1 95 ? 11.106 -12.920 -12.106 1.00 92.19 95 GLY A CA 1
ATOM 783 C C . GLY A 1 95 ? 12.187 -12.050 -12.729 1.00 92.19 95 GLY A C 1
ATOM 784 O O . GLY A 1 95 ? 12.759 -11.200 -12.045 1.00 92.19 95 GLY A O 1
ATOM 785 N N . GLU A 1 96 ? 12.446 -12.215 -14.018 1.00 91.25 96 GLU A N 1
ATOM 786 C CA . GLU A 1 96 ? 13.479 -11.455 -14.731 1.00 91.25 96 GLU A CA 1
ATOM 787 C C . GLU A 1 96 ? 13.143 -9.957 -14.838 1.00 91.25 96 GLU A C 1
ATOM 789 O O . GLU A 1 96 ? 11.991 -9.530 -14.679 1.00 91.25 96 GLU A O 1
ATOM 794 N N . THR A 1 97 ? 14.153 -9.121 -15.079 1.00 90.06 97 THR A N 1
ATOM 795 C CA . THR A 1 97 ? 13.944 -7.701 -15.394 1.00 90.06 97 THR A CA 1
ATOM 796 C C . THR A 1 97 ? 13.051 -7.574 -16.629 1.00 90.06 97 THR A C 1
ATOM 798 O O . THR A 1 97 ? 13.176 -8.336 -17.580 1.00 90.06 97 THR A O 1
ATOM 801 N N . GLY A 1 98 ? 12.117 -6.621 -16.616 1.00 90.12 98 GLY A N 1
ATOM 802 C CA . GLY A 1 98 ? 11.155 -6.449 -17.710 1.00 90.12 98 GLY A CA 1
ATOM 803 C C . GLY A 1 98 ? 9.921 -7.354 -17.629 1.00 90.12 98 GLY A C 1
ATOM 804 O O . GLY A 1 98 ? 8.980 -7.142 -18.382 1.00 90.12 98 GLY A O 1
ATOM 805 N N . SER A 1 99 ? 9.837 -8.274 -16.659 1.00 93.50 99 SER A N 1
ATOM 806 C CA . SER A 1 99 ? 8.647 -9.123 -16.476 1.00 93.50 99 SER A CA 1
ATOM 807 C C . SER A 1 99 ? 7.387 -8.373 -16.004 1.00 93.50 99 SER A C 1
ATOM 809 O O . SER A 1 99 ? 6.326 -8.980 -15.882 1.00 93.50 99 SER A O 1
ATOM 811 N N . GLY A 1 100 ? 7.505 -7.076 -15.695 1.00 94.81 100 GLY A N 1
ATOM 812 C CA . GLY A 1 100 ? 6.407 -6.210 -15.254 1.00 94.81 100 GLY A CA 1
ATOM 813 C C . GLY A 1 100 ? 6.192 -6.129 -13.737 1.00 94.81 100 GLY A C 1
ATOM 814 O O . GLY A 1 100 ? 5.292 -5.416 -13.311 1.00 94.81 100 GLY A O 1
ATOM 815 N N . LYS A 1 101 ? 7.000 -6.802 -12.899 1.00 95.94 101 LYS A N 1
ATOM 816 C CA . LYS A 1 101 ? 6.791 -6.866 -11.430 1.00 95.94 101 LYS A CA 1
ATOM 817 C C . LYS A 1 101 ? 6.548 -5.493 -10.794 1.00 95.94 101 LYS A C 1
ATOM 819 O O . LYS A 1 101 ? 5.501 -5.258 -10.201 1.00 95.94 101 LYS A O 1
ATOM 824 N N . THR A 1 102 ? 7.488 -4.578 -10.989 1.00 96.44 102 THR A N 1
ATOM 825 C CA . THR A 1 102 ? 7.489 -3.246 -10.379 1.00 96.44 102 THR A CA 1
ATOM 826 C C . THR A 1 102 ? 6.227 -2.436 -10.689 1.00 96.44 102 THR A C 1
ATOM 828 O O . THR A 1 102 ? 5.755 -1.687 -9.845 1.00 96.44 102 THR A O 1
ATOM 831 N N . THR A 1 103 ? 5.632 -2.578 -11.873 1.00 95.75 103 THR A N 1
ATOM 832 C CA . THR A 1 103 ? 4.423 -1.817 -12.226 1.00 95.75 103 THR A CA 1
ATOM 833 C C . THR A 1 103 ? 3.138 -2.605 -12.006 1.00 95.75 103 THR A C 1
ATOM 835 O O . THR A 1 103 ? 2.102 -2.003 -11.759 1.00 95.75 103 THR A O 1
ATOM 838 N N . GLN A 1 104 ? 3.163 -3.937 -12.058 1.00 97.56 104 GLN A N 1
ATOM 839 C CA . GLN A 1 104 ? 1.932 -4.722 -11.967 1.00 97.56 104 GLN A CA 1
ATOM 840 C C . GLN A 1 104 ? 1.620 -5.192 -10.545 1.00 97.56 104 GLN A C 1
ATOM 842 O O . GLN A 1 104 ? 0.461 -5.122 -10.150 1.00 97.56 104 GLN A O 1
ATOM 847 N N . ILE A 1 105 ? 2.611 -5.583 -9.731 1.00 98.00 105 ILE A N 1
ATOM 848 C CA . ILE A 1 105 ? 2.357 -6.078 -8.363 1.00 98.00 105 ILE A CA 1
ATOM 849 C C . ILE A 1 105 ? 1.554 -5.080 -7.507 1.00 98.00 105 ILE A C 1
ATOM 851 O O . ILE A 1 105 ? 0.577 -5.512 -6.898 1.00 98.00 105 ILE A O 1
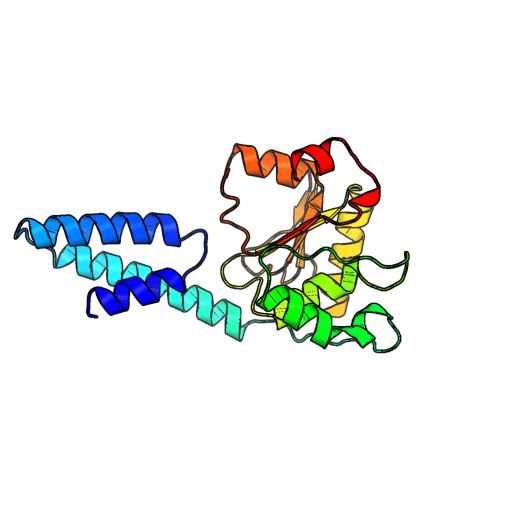ATOM 855 N N . PRO A 1 106 ? 1.838 -3.759 -7.502 1.00 98.12 106 PRO A N 1
ATOM 856 C CA . PRO A 1 106 ? 1.020 -2.807 -6.747 1.00 98.12 106 PRO A CA 1
ATOM 857 C C . PRO A 1 106 ? -0.458 -2.793 -7.171 1.00 98.12 106 PRO A C 1
ATOM 859 O O . PRO A 1 106 ? -1.339 -2.651 -6.327 1.00 98.12 106 PRO A O 1
ATOM 862 N N . LYS A 1 107 ? -0.748 -2.981 -8.466 1.00 98.00 107 LYS A N 1
ATOM 863 C CA . LYS A 1 107 ? -2.122 -3.058 -8.991 1.00 98.00 107 LYS A CA 1
ATOM 864 C C . LYS A 1 107 ? -2.808 -4.350 -8.540 1.00 98.00 107 LYS A C 1
ATOM 866 O O . LYS A 1 107 ? -3.960 -4.309 -8.117 1.00 98.00 107 LYS A O 1
ATOM 871 N N . ILE A 1 108 ? -2.076 -5.464 -8.526 1.00 98.06 108 ILE A N 1
ATOM 872 C CA . ILE A 1 108 ? -2.573 -6.752 -8.018 1.00 98.06 108 ILE A CA 1
ATOM 873 C C . ILE A 1 108 ? -2.869 -6.661 -6.517 1.00 98.06 108 ILE A C 1
ATOM 875 O O . ILE A 1 108 ? -3.896 -7.157 -6.063 1.00 98.06 108 ILE A O 1
ATOM 879 N N . CYS A 1 109 ? -2.037 -5.959 -5.744 1.00 98.19 109 CYS A N 1
ATOM 880 C CA . CYS A 1 109 ? -2.321 -5.682 -4.336 1.00 98.19 109 CYS A CA 1
ATOM 881 C C . CYS A 1 109 ? -3.637 -4.903 -4.160 1.00 98.19 109 CYS A C 1
ATOM 883 O O . CYS A 1 109 ? -4.429 -5.237 -3.279 1.00 98.19 109 CYS A O 1
ATOM 885 N N . LEU A 1 110 ? -3.921 -3.912 -5.015 1.00 97.56 110 LEU A N 1
ATOM 886 C CA . LEU A 1 110 ? -5.219 -3.226 -5.002 1.00 97.56 110 LEU A CA 1
ATOM 887 C C . LEU A 1 110 ? -6.379 -4.190 -5.312 1.00 97.56 110 LEU A C 1
ATOM 889 O O . LEU A 1 110 ? -7.438 -4.082 -4.690 1.00 97.56 110 LEU A O 1
ATOM 893 N N . ASP A 1 111 ? -6.201 -5.139 -6.240 1.00 96.62 111 ASP A N 1
ATOM 894 C CA . ASP A 1 111 ? -7.196 -6.189 -6.530 1.00 96.62 111 ASP A CA 1
ATOM 895 C C . ASP A 1 111 ? -7.416 -7.144 -5.356 1.00 96.62 111 ASP A C 1
ATOM 897 O O . ASP A 1 111 ? -8.525 -7.658 -5.200 1.00 96.62 111 ASP A O 1
ATOM 901 N N . ALA A 1 112 ? -6.388 -7.361 -4.534 1.00 96.69 112 ALA A N 1
ATOM 902 C CA . ALA A 1 112 ? -6.420 -8.167 -3.312 1.00 96.69 112 ALA A CA 1
ATOM 903 C C . ALA A 1 112 ? -7.044 -7.440 -2.107 1.00 96.69 112 ALA A C 1
ATOM 905 O O . ALA A 1 112 ? -7.010 -7.941 -0.987 1.00 96.69 112 ALA A O 1
ATOM 906 N N . GLY A 1 113 ? -7.592 -6.236 -2.290 1.00 95.50 113 GLY A N 1
ATOM 907 C CA . GLY A 1 113 ? -8.204 -5.501 -1.186 1.00 95.50 113 GLY A CA 1
ATOM 908 C C . GLY A 1 113 ? -7.245 -4.580 -0.423 1.00 95.50 113 GLY A C 1
ATOM 909 O O . GLY A 1 113 ? -7.719 -3.808 0.408 1.00 95.50 113 GLY A O 1
ATOM 910 N N . LEU A 1 114 ? -5.959 -4.535 -0.774 1.00 97.44 114 LEU A N 1
ATOM 911 C CA . LEU A 1 114 ? -4.939 -3.726 -0.096 1.00 97.44 114 LEU A CA 1
ATOM 912 C C . LEU A 1 114 ? -4.955 -2.256 -0.558 1.00 97.44 114 LEU A C 1
ATOM 914 O O . LEU A 1 114 ? -5.605 -1.906 -1.550 1.00 97.44 114 LEU A O 1
ATOM 918 N N . GLY A 1 115 ? -4.266 -1.378 0.175 1.00 96.50 115 GLY A N 1
ATOM 919 C CA . GLY A 1 115 ? -4.247 0.067 -0.071 1.00 96.50 115 GLY A CA 1
ATOM 920 C C . GLY A 1 115 ? -5.490 0.817 0.429 1.00 96.50 115 GLY A C 1
ATOM 921 O O . GLY A 1 115 ? -5.661 2.000 0.121 1.00 96.50 115 GLY A O 1
ATOM 922 N N . ILE A 1 116 ? -6.358 0.155 1.200 1.00 96.50 116 ILE A N 1
ATOM 923 C CA . ILE A 1 116 ? -7.610 0.726 1.726 1.00 96.50 116 ILE A CA 1
ATOM 924 C C . ILE A 1 116 ? -7.467 1.114 3.186 1.00 96.50 116 ILE A C 1
ATOM 926 O O . ILE A 1 116 ? -7.741 2.258 3.546 1.00 96.50 116 ILE A O 1
ATOM 930 N N . ARG A 1 117 ? -7.015 0.172 4.019 1.00 96.00 117 ARG A N 1
ATOM 931 C CA . ARG A 1 117 ? -6.836 0.377 5.463 1.00 96.00 117 ARG A CA 1
ATOM 932 C C . ARG A 1 117 ? -5.507 1.064 5.776 1.00 96.00 117 ARG A C 1
ATOM 934 O O . ARG A 1 117 ? -5.321 1.580 6.874 1.00 96.00 117 ARG A O 1
ATOM 941 N N . GLY A 1 118 ? -4.613 1.120 4.803 1.00 96.56 118 GLY A N 1
ATOM 942 C CA . GLY A 1 118 ? -3.436 1.971 4.756 1.00 96.56 118 GLY A CA 1
ATOM 943 C C . GLY A 1 118 ? -3.076 2.232 3.298 1.00 96.56 118 GLY A C 1
ATOM 944 O O . GLY A 1 118 ? -3.893 2.031 2.408 1.00 96.56 118 GLY A O 1
ATOM 945 N N . ARG A 1 119 ? -1.861 2.698 3.031 1.00 97.81 119 ARG A N 1
ATOM 946 C CA . ARG A 1 119 ? -1.310 2.766 1.673 1.00 97.81 119 ARG A CA 1
ATOM 947 C C . ARG A 1 119 ? -0.509 1.501 1.363 1.00 97.81 119 ARG A C 1
ATOM 949 O O . ARG A 1 119 ? 0.062 0.889 2.264 1.00 97.81 119 ARG A O 1
ATOM 956 N N . ILE A 1 120 ? -0.355 1.199 0.081 1.00 98.75 120 ILE A N 1
ATOM 957 C CA . ILE A 1 120 ? 0.689 0.296 -0.404 1.00 98.75 120 ILE A CA 1
ATOM 958 C C . ILE A 1 120 ? 1.985 1.108 -0.476 1.00 98.75 120 ILE A C 1
ATOM 960 O O . ILE A 1 120 ? 2.110 2.027 -1.290 1.00 98.75 120 ILE A O 1
ATOM 964 N N . GLY A 1 121 ? 2.941 0.813 0.400 1.00 98.56 121 GLY A N 1
ATOM 965 C CA . GLY A 1 121 ? 4.275 1.403 0.359 1.00 98.56 121 GLY A CA 1
ATOM 966 C C . GLY A 1 121 ? 5.177 0.581 -0.547 1.00 98.56 121 GLY A C 1
ATOM 967 O O . GLY A 1 121 ? 5.369 -0.599 -0.298 1.00 98.56 121 GLY A O 1
ATOM 968 N N . HIS A 1 122 ? 5.743 1.179 -1.589 1.00 98.69 122 HIS A N 1
ATOM 969 C CA . HIS A 1 122 ? 6.581 0.468 -2.553 1.00 98.69 122 HIS A CA 1
ATOM 970 C C . HIS A 1 122 ? 7.954 1.123 -2.625 1.00 98.69 122 HIS A C 1
ATOM 972 O O . HIS A 1 122 ? 8.080 2.285 -3.023 1.00 98.69 122 HIS A O 1
ATOM 978 N N . THR A 1 123 ? 8.982 0.404 -2.179 1.00 98.06 123 THR A N 1
ATOM 979 C CA . THR A 1 123 ? 10.344 0.931 -2.144 1.00 98.06 123 THR A CA 1
ATOM 980 C C . THR A 1 123 ? 11.093 0.661 -3.441 1.00 98.06 123 THR A C 1
ATOM 982 O O . THR A 1 123 ? 10.826 -0.301 -4.154 1.00 98.06 123 THR A O 1
ATOM 985 N N . GLN A 1 124 ? 12.018 1.562 -3.757 1.00 97.12 124 GLN A N 1
ATOM 986 C CA . GLN A 1 124 ? 12.964 1.469 -4.859 1.00 97.12 124 GLN A CA 1
ATOM 987 C C . GLN A 1 124 ? 14.326 1.983 -4.375 1.00 97.12 124 GLN A C 1
ATOM 989 O O . GLN A 1 124 ? 14.385 3.086 -3.819 1.00 97.12 124 GLN A O 1
ATOM 994 N N . PRO A 1 125 ? 15.448 1.309 -4.668 1.00 94.25 125 PRO A N 1
ATOM 995 C CA . PRO A 1 125 ? 16.762 1.741 -4.185 1.00 94.25 125 PRO A CA 1
ATOM 996 C C . PRO A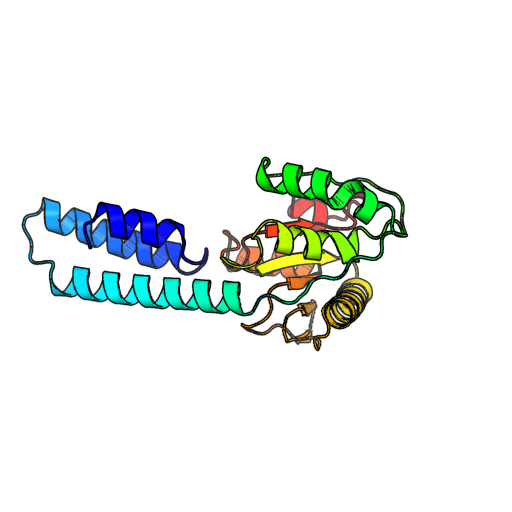 1 125 ? 17.182 3.104 -4.755 1.00 94.25 125 PRO A C 1
ATOM 998 O O . PRO A 1 125 ? 17.923 3.875 -4.136 1.00 94.25 125 PRO A O 1
ATOM 1001 N N . ARG A 1 126 ? 16.667 3.459 -5.940 1.00 95.06 126 ARG A N 1
ATOM 1002 C CA . ARG A 1 126 ? 17.066 4.656 -6.691 1.00 95.06 126 ARG A CA 1
ATOM 1003 C C . ARG A 1 126 ? 15.931 5.674 -6.768 1.00 95.06 126 ARG A C 1
ATOM 100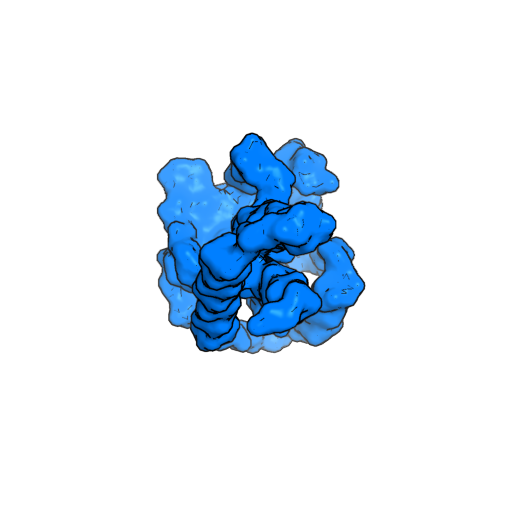5 O O . ARG A 1 126 ? 14.815 5.366 -7.174 1.00 95.06 126 ARG A O 1
ATOM 1012 N N . ARG A 1 127 ? 16.243 6.949 -6.500 1.00 96.69 127 ARG A N 1
ATOM 1013 C CA . ARG A 1 127 ? 15.264 8.061 -6.551 1.00 96.69 127 ARG A CA 1
ATOM 1014 C C . ARG A 1 127 ? 14.592 8.214 -7.917 1.00 96.69 127 ARG A C 1
ATOM 1016 O O . ARG A 1 127 ? 13.394 8.470 -7.986 1.00 96.69 127 ARG A O 1
ATOM 1023 N N . LEU A 1 128 ? 15.365 8.084 -9.000 1.00 96.56 128 LEU A N 1
ATOM 1024 C CA . LEU A 1 128 ? 14.833 8.204 -10.360 1.00 96.56 128 LEU A CA 1
ATOM 1025 C C . LEU A 1 128 ? 13.898 7.035 -10.702 1.00 96.56 128 LEU A C 1
ATOM 1027 O O . LEU A 1 128 ? 12.877 7.262 -11.348 1.00 96.56 128 LEU A O 1
ATOM 1031 N N . ALA A 1 129 ? 14.205 5.826 -10.218 1.00 95.69 129 ALA A N 1
ATOM 1032 C CA . ALA A 1 129 ? 13.331 4.664 -10.349 1.00 95.69 129 ALA A CA 1
ATOM 1033 C C . ALA A 1 129 ? 12.015 4.901 -9.595 1.00 95.69 129 ALA A C 1
ATOM 1035 O O . ALA A 1 129 ? 10.967 4.896 -10.224 1.00 95.69 129 ALA A O 1
ATOM 1036 N N . ALA A 1 130 ? 12.063 5.281 -8.311 1.00 97.69 130 ALA A N 1
ATOM 1037 C CA . ALA A 1 130 ? 10.861 5.606 -7.530 1.00 97.69 130 ALA A CA 1
ATOM 1038 C C . ALA A 1 130 ? 9.943 6.616 -8.246 1.00 97.69 130 ALA A C 1
ATOM 1040 O O . ALA A 1 130 ? 8.739 6.399 -8.369 1.00 97.69 130 ALA A O 1
ATOM 1041 N N . ARG A 1 131 ? 10.518 7.708 -8.770 1.00 97.94 131 ARG A N 1
ATOM 1042 C CA . ARG A 1 131 ? 9.761 8.747 -9.483 1.00 97.94 131 ARG A CA 1
ATOM 1043 C C . ARG A 1 131 ? 9.193 8.259 -10.820 1.00 97.94 131 ARG A C 1
ATOM 1045 O O . ARG A 1 131 ? 8.048 8.562 -11.136 1.00 97.94 131 ARG A O 1
ATOM 1052 N N . SER A 1 132 ? 9.992 7.559 -11.625 1.00 98.00 132 SER A N 1
ATOM 1053 C CA . SER A 1 132 ? 9.562 7.078 -12.949 1.00 98.00 132 SER A CA 1
ATOM 1054 C C . SER A 1 132 ? 8.511 5.975 -12.845 1.00 98.00 132 SER A C 1
ATOM 1056 O O . SER A 1 132 ? 7.530 6.011 -13.582 1.00 98.00 132 SER A O 1
ATOM 1058 N N . VAL A 1 133 ? 8.656 5.067 -11.879 1.00 98.19 133 VAL A N 1
ATOM 1059 C CA . VAL A 1 133 ? 7.663 4.034 -11.569 1.00 98.19 133 VAL A CA 1
ATOM 1060 C C . VAL A 1 133 ? 6.357 4.671 -11.102 1.00 98.19 133 VAL A C 1
ATOM 1062 O O . VAL A 1 133 ? 5.304 4.300 -11.610 1.00 98.19 133 VAL A O 1
ATOM 1065 N N . ALA A 1 134 ? 6.405 5.679 -10.222 1.00 98.38 134 ALA A N 1
ATOM 1066 C CA . ALA A 1 134 ? 5.204 6.399 -9.794 1.00 98.38 134 ALA A CA 1
ATOM 1067 C C . ALA A 1 134 ? 4.472 7.055 -10.973 1.00 98.38 134 ALA A C 1
ATOM 1069 O O . ALA A 1 134 ? 3.258 6.928 -11.093 1.00 98.38 134 ALA A O 1
ATOM 1070 N N . ALA A 1 135 ? 5.213 7.718 -11.867 1.00 98.25 135 ALA A N 1
ATOM 1071 C CA . ALA A 1 135 ? 4.644 8.329 -13.066 1.00 98.25 135 ALA A CA 1
ATOM 1072 C C . ALA A 1 135 ? 4.025 7.290 -14.011 1.00 98.25 135 ALA A C 1
ATOM 1074 O O . ALA A 1 135 ? 2.939 7.511 -14.541 1.00 98.25 135 ALA A O 1
ATOM 1075 N N . ARG A 1 136 ? 4.687 6.141 -14.191 1.00 97.62 136 ARG A N 1
ATOM 1076 C CA . ARG A 1 136 ? 4.177 5.046 -15.019 1.00 97.62 136 ARG A CA 1
ATOM 1077 C C . ARG A 1 136 ? 2.907 4.429 -14.434 1.00 97.62 136 ARG A C 1
ATOM 1079 O O . ARG A 1 136 ? 1.950 4.230 -15.170 1.00 97.62 136 ARG A O 1
ATOM 1086 N N . LEU A 1 137 ? 2.890 4.157 -13.130 1.00 97.75 137 LEU A N 1
ATOM 1087 C CA . LEU A 1 137 ? 1.729 3.615 -12.422 1.00 97.75 137 LEU A CA 1
ATOM 1088 C C . LEU A 1 137 ? 0.538 4.575 -12.445 1.00 97.75 137 LEU A C 1
ATOM 1090 O O . LEU A 1 137 ? -0.571 4.131 -12.705 1.00 97.75 137 LEU A O 1
ATOM 1094 N N . ALA A 1 138 ? 0.766 5.873 -12.217 1.00 97.94 138 ALA A N 1
ATOM 1095 C CA . ALA A 1 138 ? -0.284 6.886 -12.319 1.00 97.94 138 ALA A CA 1
ATOM 1096 C C . ALA A 1 138 ? -0.913 6.882 -13.721 1.00 97.94 138 ALA A C 1
ATOM 1098 O O . ALA A 1 138 ? -2.125 6.779 -13.853 1.00 97.94 138 ALA A O 1
ATOM 1099 N N . HIS A 1 139 ? -0.082 6.868 -14.769 1.00 97.12 139 HIS A N 1
ATOM 1100 C CA . HIS A 1 139 ? -0.558 6.773 -16.149 1.00 97.12 139 HIS A CA 1
ATOM 1101 C C . HIS A 1 139 ? -1.338 5.474 -16.422 1.00 97.12 139 HIS A C 1
ATOM 1103 O O . HIS A 1 139 ? -2.354 5.499 -17.104 1.00 97.12 139 HIS A O 1
ATOM 1109 N N . GLU A 1 140 ? -0.881 4.322 -15.923 1.00 96.31 140 GLU A N 1
ATOM 1110 C CA . GLU A 1 140 ? -1.601 3.046 -16.092 1.00 96.31 140 GLU A CA 1
ATOM 1111 C C . GLU A 1 140 ? -2.934 2.983 -15.332 1.00 96.31 140 GLU A C 1
ATOM 1113 O O . GLU A 1 140 ? -3.790 2.174 -15.688 1.00 96.31 140 GLU A O 1
ATOM 1118 N N . LEU A 1 141 ? -3.102 3.812 -14.301 1.00 96.38 141 LEU A N 1
ATOM 1119 C CA . LEU A 1 141 ? -4.328 3.952 -13.513 1.00 96.38 141 LEU A CA 1
ATOM 1120 C C . LEU A 1 141 ? -5.178 5.156 -13.946 1.00 96.38 141 LEU A C 1
ATOM 1122 O O . LEU A 1 141 ? -6.088 5.536 -13.214 1.00 96.38 141 LEU A O 1
ATOM 1126 N N . ASP A 1 142 ? -4.866 5.751 -15.102 1.00 96.25 142 ASP A N 1
ATOM 1127 C CA . ASP A 1 142 ? -5.538 6.936 -15.651 1.00 96.25 142 ASP A CA 1
ATOM 1128 C C . ASP A 1 142 ? -5.640 8.098 -14.643 1.00 96.25 142 ASP A C 1
ATOM 1130 O O . ASP A 1 142 ? -6.655 8.776 -14.521 1.00 96.25 142 ASP A O 1
ATOM 1134 N N . SER A 1 143 ? -4.568 8.307 -13.873 1.00 96.31 143 SER A N 1
ATOM 1135 C CA . SER A 1 143 ? -4.502 9.301 -12.803 1.00 96.31 143 SER A CA 1
ATOM 1136 C C . SER A 1 143 ? -3.261 10.181 -12.919 1.00 96.31 143 SER A C 1
ATOM 1138 O O . SER A 1 143 ? -2.284 9.866 -13.607 1.00 96.31 143 SER A O 1
ATOM 1140 N N . GLN A 1 144 ? -3.241 11.284 -12.170 1.00 97.19 144 GLN A N 1
ATOM 1141 C CA . GLN A 1 144 ? -2.035 12.106 -12.041 1.00 97.19 144 GLN A CA 1
ATOM 1142 C C . GLN A 1 144 ? -1.156 11.651 -10.871 1.00 97.19 144 GLN A C 1
ATOM 1144 O O . GLN A 1 144 ? -1.621 11.053 -9.897 1.00 97.19 144 GLN A O 1
ATOM 1149 N N . VAL A 1 145 ? 0.145 11.954 -10.942 1.00 97.62 145 VAL A N 1
ATOM 1150 C CA . VAL A 1 145 ? 1.046 11.728 -9.804 1.00 97.62 145 VAL A CA 1
ATOM 1151 C C . VAL A 1 145 ? 0.643 12.641 -8.647 1.00 97.62 145 VAL A C 1
ATOM 1153 O O . VAL A 1 145 ? 0.577 13.859 -8.798 1.00 97.62 145 VAL A O 1
ATOM 1156 N N . GLY A 1 146 ? 0.436 12.040 -7.481 1.00 96.06 146 GLY A N 1
ATOM 1157 C CA . GLY A 1 146 ? -0.080 12.684 -6.277 1.00 96.06 146 GLY A CA 1
ATOM 1158 C C . GLY A 1 146 ? -1.583 12.540 -6.087 1.00 96.06 146 GLY A C 1
ATOM 1159 O O . GLY A 1 146 ? -2.077 12.909 -5.028 1.00 96.06 146 GLY A O 1
ATOM 1160 N N . GLU A 1 147 ? -2.294 11.953 -7.046 1.00 96.00 147 GLU A N 1
ATOM 1161 C CA . GLU A 1 147 ? -3.656 11.462 -6.853 1.00 96.00 147 GLU A CA 1
ATOM 1162 C C . GLU A 1 147 ? -3.589 10.028 -6.313 1.00 96.00 147 GLU A C 1
ATOM 1164 O O . GLU A 1 147 ? -3.108 9.836 -5.199 1.00 96.00 147 GLU A O 1
ATOM 1169 N N . HIS A 1 148 ? -3.962 9.009 -7.093 1.00 97.12 148 HIS A N 1
ATOM 1170 C CA . HIS A 1 148 ? -3.968 7.608 -6.663 1.00 97.12 148 HIS A CA 1
ATOM 1171 C C . HIS A 1 148 ? -2.570 7.031 -6.416 1.00 97.12 148 HIS A C 1
ATOM 1173 O O . HIS A 1 148 ? -2.409 6.129 -5.587 1.00 97.12 148 HIS A O 1
ATOM 1179 N N . VAL A 1 149 ? -1.558 7.573 -7.095 1.00 98.56 149 VAL A N 1
ATOM 1180 C CA . VAL A 1 149 ? -0.158 7.157 -6.969 1.00 98.56 149 VAL A CA 1
ATOM 1181 C C . VAL A 1 149 ? 0.698 8.369 -6.650 1.00 98.56 149 VAL A C 1
ATOM 1183 O O . VAL A 1 149 ? 0.833 9.278 -7.465 1.00 98.56 149 VAL A O 1
ATOM 1186 N N . GLY A 1 150 ? 1.307 8.377 -5.471 1.00 98.38 150 GLY A N 1
ATOM 1187 C CA . GLY A 1 150 ? 2.251 9.406 -5.049 1.00 98.38 150 GLY A CA 1
ATOM 1188 C C . GLY A 1 150 ? 3.674 8.872 -4.965 1.00 98.38 150 GLY A C 1
ATOM 1189 O O . GLY A 1 150 ? 3.910 7.662 -4.987 1.00 98.38 150 GLY A O 1
ATOM 1190 N N . PHE A 1 151 ? 4.640 9.775 -4.801 1.00 98.62 151 PHE A N 1
ATOM 1191 C CA . PHE A 1 151 ? 5.985 9.379 -4.400 1.00 98.62 151 PHE A CA 1
ATOM 1192 C C . PHE A 1 151 ? 6.578 10.297 -3.340 1.00 98.62 151 PHE A C 1
ATOM 1194 O O . PHE A 1 151 ? 6.267 11.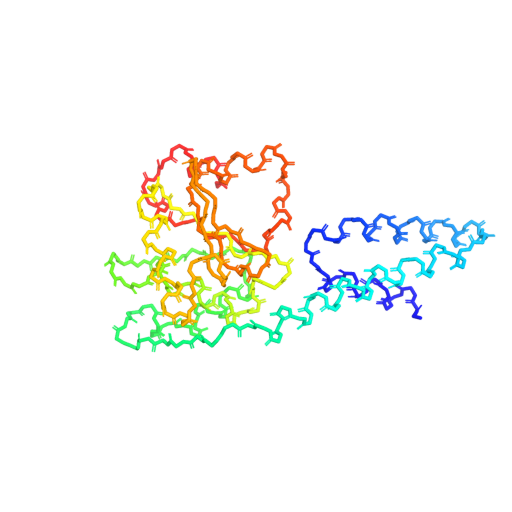486 -3.279 1.00 98.62 151 PHE A O 1
ATOM 1201 N N . LYS A 1 152 ? 7.495 9.744 -2.548 1.00 98.38 152 LYS A N 1
ATOM 1202 C CA . LYS A 1 152 ? 8.314 10.487 -1.597 1.00 98.38 152 LYS A CA 1
ATOM 1203 C C . LYS A 1 152 ? 9.766 10.055 -1.705 1.00 98.38 152 LYS A C 1
ATOM 1205 O O . LYS A 1 152 ? 10.131 8.919 -1.416 1.00 98.38 152 LYS A O 1
ATOM 1210 N N . ILE A 1 153 ? 10.608 10.989 -2.110 1.00 97.88 153 ILE A N 1
ATOM 1211 C CA . ILE A 1 153 ? 12.061 10.837 -2.158 1.00 97.88 153 ILE A CA 1
ATOM 1212 C C . ILE A 1 153 ? 12.692 11.978 -1.366 1.00 97.88 153 ILE A C 1
ATOM 1214 O O . ILE A 1 153 ? 12.025 12.934 -0.969 1.00 97.88 153 ILE A O 1
ATOM 1218 N N . ARG A 1 154 ? 14.003 11.913 -1.126 1.00 95.50 154 ARG A N 1
ATOM 1219 C CA . ARG A 1 154 ? 14.685 13.009 -0.430 1.00 95.50 154 ARG A CA 1
ATOM 1220 C C . ARG A 1 154 ? 14.429 14.337 -1.158 1.00 95.50 154 ARG A C 1
ATOM 1222 O O . ARG A 1 154 ? 14.708 14.440 -2.351 1.00 95.50 154 ARG A O 1
ATOM 1229 N N . PHE A 1 155 ? 13.937 15.324 -0.407 1.00 94.94 155 PHE A N 1
ATOM 1230 C CA . PHE A 1 155 ? 13.587 16.681 -0.853 1.00 94.94 155 PHE A CA 1
ATOM 1231 C C . PHE A 1 155 ? 12.353 16.817 -1.759 1.00 94.94 155 PHE A C 1
ATOM 1233 O O . PHE A 1 155 ? 12.060 17.929 -2.186 1.00 94.94 155 PHE A O 1
ATOM 1240 N N . GLN A 1 156 ? 11.626 15.738 -2.063 1.00 97.25 156 GLN A N 1
ATOM 1241 C CA . GLN A 1 156 ? 10.400 15.820 -2.862 1.00 97.25 156 GLN A CA 1
ATOM 1242 C C . GLN A 1 156 ? 9.330 14.892 -2.297 1.00 97.25 156 GLN A C 1
ATOM 1244 O O . GLN A 1 156 ? 9.537 13.683 -2.202 1.00 97.25 156 GLN A O 1
ATOM 1249 N N . ASP A 1 157 ? 8.179 15.470 -1.975 1.00 97.69 157 ASP A N 1
ATOM 1250 C CA . ASP A 1 157 ? 6.997 14.751 -1.516 1.00 97.69 157 ASP A CA 1
ATOM 1251 C C . ASP A 1 157 ? 5.810 15.145 -2.398 1.00 97.69 157 ASP A C 1
ATOM 1253 O O . ASP A 1 157 ? 5.502 16.327 -2.564 1.00 97.69 157 ASP A O 1
ATOM 1257 N N . ARG A 1 158 ? 5.212 14.148 -3.043 1.00 97.38 158 ARG A N 1
ATOM 1258 C CA . ARG A 1 158 ? 4.058 14.271 -3.939 1.00 97.38 158 ARG A CA 1
ATOM 1259 C C . ARG A 1 158 ? 3.011 13.225 -3.562 1.00 97.38 158 ARG A C 1
ATOM 1261 O O . ARG A 1 158 ? 2.413 12.621 -4.441 1.00 97.38 158 ARG A O 1
ATOM 1268 N N . VAL A 1 159 ? 2.852 12.934 -2.275 1.00 97.31 159 VAL A N 1
ATOM 1269 C CA . VAL A 1 159 ? 1.816 12.024 -1.767 1.00 97.31 159 VAL A CA 1
ATOM 1270 C C . VAL A 1 159 ? 0.648 12.847 -1.237 1.00 97.31 159 VAL A C 1
ATOM 1272 O O . VAL A 1 159 ? 0.860 13.864 -0.580 1.00 97.31 159 VAL A O 1
ATOM 1275 N N . SER A 1 160 ? -0.578 12.395 -1.485 1.00 95.38 160 SER A N 1
ATOM 1276 C CA . SER A 1 160 ? -1.788 12.975 -0.899 1.00 95.38 160 SER A CA 1
ATOM 1277 C C . SER A 1 160 ? -2.570 11.930 -0.104 1.00 95.38 160 SER A C 1
ATOM 1279 O O . SER A 1 160 ? -2.233 10.739 -0.078 1.00 95.38 160 SER A O 1
ATOM 1281 N N . ASP A 1 161 ? -3.636 12.356 0.565 1.00 91.62 161 ASP A N 1
ATOM 1282 C CA . ASP A 1 161 ? -4.529 11.448 1.289 1.00 91.62 161 ASP A CA 1
ATOM 1283 C C . ASP A 1 161 ? -5.343 10.539 0.353 1.00 91.62 161 ASP A C 1
ATOM 1285 O O . ASP A 1 161 ? -5.684 9.420 0.743 1.00 91.62 161 ASP A O 1
ATOM 1289 N N . SER A 1 162 ? -5.546 10.937 -0.909 1.00 92.44 162 SER A N 1
ATOM 1290 C CA . SER A 1 162 ? -6.174 10.092 -1.935 1.00 92.44 162 SER A CA 1
ATOM 1291 C C . SER A 1 162 ? -5.213 9.085 -2.581 1.00 92.44 162 SER A C 1
ATOM 1293 O O . SER A 1 162 ? -5.652 8.225 -3.346 1.00 92.44 162 SER A O 1
ATOM 1295 N N . SER A 1 163 ? -3.917 9.127 -2.247 1.00 97.19 163 SER A N 1
ATOM 1296 C CA . SER A 1 163 ? -2.951 8.140 -2.733 1.00 97.19 163 SER A CA 1
ATOM 1297 C C . SER A 1 163 ? -3.169 6.777 -2.085 1.00 97.19 163 SER A C 1
ATOM 1299 O O . SER A 1 163 ? -3.097 6.627 -0.861 1.00 97.19 163 SER A O 1
ATOM 1301 N N . TYR A 1 164 ? -3.386 5.769 -2.926 1.00 98.25 164 TYR A N 1
ATOM 1302 C CA . TYR A 1 164 ? -3.426 4.358 -2.551 1.00 98.25 164 TYR A CA 1
ATOM 1303 C C . TYR A 1 164 ? -2.024 3.758 -2.543 1.00 98.25 164 TYR A C 1
ATOM 1305 O O . TYR A 1 164 ? -1.693 2.970 -1.663 1.00 98.25 164 TYR A O 1
ATOM 1313 N N . ILE A 1 165 ? -1.189 4.165 -3.501 1.00 98.69 165 ILE A N 1
ATOM 1314 C CA . ILE A 1 165 ? 0.178 3.675 -3.663 1.00 98.69 165 ILE A CA 1
ATOM 1315 C C . ILE A 1 165 ? 1.149 4.825 -3.396 1.00 98.69 165 ILE A C 1
ATOM 1317 O O . ILE A 1 165 ? 1.004 5.923 -3.937 1.00 98.69 165 ILE A O 1
ATOM 1321 N N . LYS A 1 166 ? 2.163 4.567 -2.571 1.00 98.62 166 LYS A N 1
ATOM 1322 C CA . LYS A 1 166 ? 3.268 5.489 -2.312 1.00 98.62 166 LYS A CA 1
ATOM 1323 C C . LYS A 1 166 ? 4.583 4.842 -2.713 1.00 98.62 166 LYS A C 1
ATOM 1325 O O . LYS A 1 166 ? 5.076 3.948 -2.028 1.00 98.62 166 LYS A O 1
ATOM 1330 N N . LEU A 1 167 ? 5.179 5.366 -3.775 1.00 98.69 167 LEU A N 1
ATOM 1331 C CA . LEU A 1 167 ? 6.539 5.025 -4.170 1.00 98.69 167 LEU A CA 1
ATOM 1332 C C . LEU A 1 167 ? 7.527 5.796 -3.306 1.00 98.69 167 LEU A C 1
ATOM 1334 O O . LEU A 1 167 ? 7.362 6.989 -3.054 1.00 98.69 167 LEU A O 1
ATOM 1338 N N . MET A 1 168 ? 8.589 5.150 -2.858 1.00 98.44 168 MET A N 1
ATOM 1339 C CA . MET A 1 168 ? 9.611 5.829 -2.073 1.00 98.44 168 MET A CA 1
ATOM 1340 C C . MET A 1 168 ? 10.966 5.169 -2.221 1.00 98.44 168 MET A C 1
ATOM 1342 O O . MET A 1 168 ? 11.081 4.072 -2.751 1.00 98.44 168 MET A O 1
ATOM 1346 N N . THR A 1 169 ? 12.014 5.846 -1.763 1.00 97.75 169 THR A N 1
ATOM 1347 C CA . THR A 1 169 ? 13.302 5.169 -1.593 1.00 97.75 169 THR A CA 1
ATOM 1348 C C . THR A 1 169 ? 13.361 4.405 -0.283 1.00 97.75 169 THR A C 1
ATOM 1350 O O . THR A 1 169 ? 12.758 4.848 0.692 1.00 97.75 169 THR A O 1
ATOM 1353 N N . ASP A 1 170 ? 14.184 3.363 -0.215 1.00 96.94 170 ASP A N 1
ATOM 1354 C CA . ASP A 1 170 ? 14.412 2.574 1.006 1.00 96.94 170 ASP A CA 1
ATOM 1355 C C . ASP A 1 170 ? 14.754 3.470 2.208 1.00 96.94 170 ASP A C 1
ATOM 1357 O O . ASP A 1 170 ? 14.164 3.364 3.278 1.00 96.94 170 ASP A O 1
ATOM 1361 N N . GLY A 1 171 ? 15.631 4.460 2.000 1.00 96.19 171 GLY A N 1
ATOM 1362 C CA . GLY A 1 171 ? 16.009 5.420 3.041 1.00 96.19 171 GLY A CA 1
ATOM 1363 C C . GLY A 1 171 ? 14.864 6.317 3.535 1.00 96.19 171 GLY A C 1
ATOM 1364 O O . GLY A 1 171 ? 14.930 6.820 4.652 1.00 96.19 171 GLY A O 1
ATOM 1365 N N . ILE A 1 172 ? 13.810 6.523 2.736 1.00 97.69 172 ILE A N 1
ATOM 1366 C CA . ILE A 1 172 ? 12.605 7.241 3.186 1.00 97.69 172 ILE A CA 1
ATOM 1367 C C . ILE A 1 172 ? 11.765 6.333 4.078 1.00 97.69 172 ILE A C 1
ATOM 1369 O O . ILE A 1 172 ? 11.310 6.796 5.119 1.00 97.69 1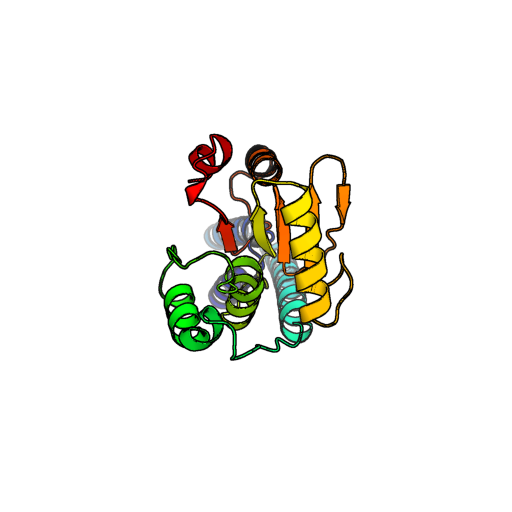72 ILE A O 1
ATOM 1373 N N . LEU A 1 173 ? 11.604 5.056 3.716 1.00 97.62 173 LEU A N 1
ATOM 1374 C CA . LEU A 1 173 ? 10.892 4.100 4.563 1.00 97.62 173 LEU A CA 1
ATOM 1375 C C . LEU A 1 173 ? 11.617 3.907 5.903 1.00 97.62 173 LEU A C 1
ATOM 1377 O O . LEU A 1 173 ? 10.989 4.012 6.952 1.00 97.62 173 LEU A O 1
ATOM 1381 N N . LEU A 1 174 ? 12.945 3.743 5.882 1.00 96.12 174 LEU A N 1
ATOM 1382 C CA . LEU A 1 174 ? 13.765 3.665 7.098 1.00 96.12 174 LEU A CA 1
ATOM 1383 C C . LEU A 1 174 ? 13.624 4.905 7.989 1.00 96.12 174 LEU A C 1
ATOM 1385 O O . LEU A 1 174 ? 13.521 4.782 9.208 1.00 96.12 174 LEU A O 1
ATOM 1389 N N . ALA A 1 175 ? 13.595 6.103 7.399 1.00 95.88 175 ALA A N 1
ATOM 1390 C CA . ALA A 1 175 ? 13.359 7.327 8.159 1.00 95.88 175 ALA A CA 1
ATOM 1391 C C . ALA A 1 175 ? 11.949 7.354 8.776 1.00 95.88 175 ALA A C 1
ATOM 1393 O O . ALA A 1 175 ? 11.780 7.802 9.907 1.00 95.88 175 ALA A O 1
ATOM 1394 N N . GLU A 1 176 ? 10.935 6.850 8.069 1.00 96.44 176 GLU A N 1
ATOM 1395 C CA . GLU A 1 176 ? 9.570 6.779 8.597 1.00 96.44 176 GLU A CA 1
ATOM 1396 C C . GLU A 1 176 ? 9.453 5.801 9.770 1.00 96.44 176 GLU A C 1
ATOM 1398 O O . GLU A 1 176 ? 8.817 6.169 10.759 1.00 96.44 176 GLU A O 1
ATOM 1403 N N . ILE A 1 177 ? 10.150 4.655 9.744 1.00 95.94 177 ILE A N 1
ATOM 1404 C CA . ILE A 1 177 ? 10.215 3.691 10.864 1.00 95.94 177 ILE A CA 1
ATOM 1405 C C . ILE A 1 177 ? 10.666 4.356 12.174 1.00 95.94 177 ILE A C 1
ATOM 1407 O O . ILE A 1 177 ? 10.184 3.993 13.248 1.00 95.94 177 ILE A O 1
ATOM 1411 N N . GLN A 1 178 ? 11.559 5.351 12.119 1.00 93.75 178 GLN A N 1
ATOM 1412 C CA . GLN A 1 178 ? 12.011 6.059 13.325 1.00 93.75 178 GLN A CA 1
ATOM 1413 C C . GLN A 1 178 ? 10.880 6.835 14.014 1.00 93.75 178 GLN A C 1
ATOM 1415 O O . GLN A 1 178 ? 10.879 6.969 15.235 1.00 93.75 178 GLN A O 1
ATOM 1420 N N . SER A 1 179 ? 9.921 7.343 13.237 1.00 93.12 179 SER A N 1
ATOM 1421 C CA . SER A 1 179 ? 8.785 8.130 13.738 1.00 93.12 179 SER A CA 1
ATOM 1422 C C . SER A 1 179 ? 7.527 7.293 13.969 1.00 93.12 179 SER A C 1
ATOM 1424 O O . SER A 1 179 ? 6.790 7.524 14.925 1.00 93.12 179 SER A O 1
ATOM 1426 N N . ASP A 1 180 ? 7.302 6.293 13.122 1.00 94.62 180 ASP A N 1
ATOM 1427 C CA . ASP A 1 180 ? 6.200 5.349 13.196 1.00 94.62 180 ASP A CA 1
ATOM 1428 C C . ASP A 1 180 ? 6.751 3.929 13.067 1.00 94.62 180 ASP A C 1
ATOM 1430 O O . ASP A 1 180 ? 6.770 3.327 11.994 1.00 94.62 180 ASP A O 1
ATOM 1434 N N . ARG A 1 181 ? 7.191 3.383 14.204 1.00 93.56 181 ARG A N 1
ATOM 1435 C CA . ARG A 1 181 ? 7.783 2.041 14.292 1.00 93.56 181 ARG A CA 1
ATOM 1436 C C . ARG A 1 181 ? 6.848 0.931 13.801 1.00 93.56 181 ARG A C 1
ATOM 1438 O O . ARG A 1 181 ? 7.323 -0.137 13.436 1.00 93.56 181 ARG A O 1
ATOM 1445 N N . LEU A 1 182 ? 5.534 1.160 13.838 1.00 93.88 182 LEU A N 1
ATOM 1446 C CA . LEU A 1 182 ? 4.537 0.188 13.384 1.00 93.88 182 LEU A CA 1
ATOM 1447 C C . LEU A 1 182 ? 4.072 0.448 11.949 1.00 93.88 182 LEU A C 1
ATOM 1449 O O . LEU A 1 182 ? 3.220 -0.294 11.470 1.00 93.88 182 LEU A O 1
ATOM 1453 N N . LEU A 1 183 ? 4.604 1.482 11.284 1.00 96.19 183 LEU A N 1
ATOM 1454 C CA . LEU A 1 183 ? 4.305 1.820 9.893 1.00 96.19 183 LEU A CA 1
ATOM 1455 C C . LEU A 1 183 ? 2.797 1.846 9.596 1.00 96.19 183 LEU A C 1
ATOM 1457 O O . LEU A 1 183 ? 2.343 1.403 8.547 1.00 96.19 183 LEU A O 1
ATOM 1461 N N . ARG A 1 184 ? 2.004 2.413 10.509 1.00 95.00 184 ARG A N 1
ATOM 1462 C CA . ARG A 1 184 ? 0.531 2.375 10.502 1.00 95.00 184 ARG A CA 1
ATOM 1463 C C . 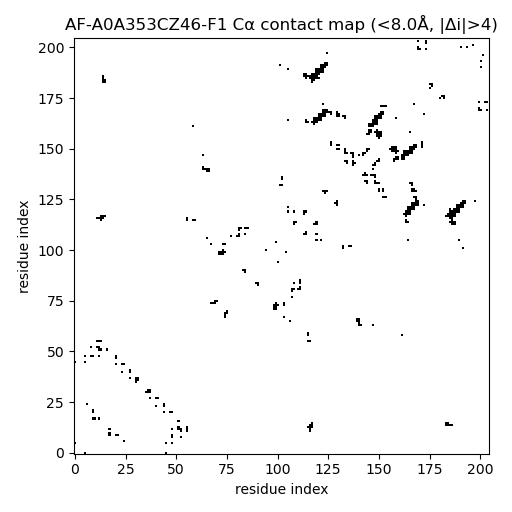ARG A 1 184 ? -0.101 3.132 9.341 1.00 95.00 184 ARG A C 1
ATOM 1465 O O . ARG A 1 184 ? -1.300 3.016 9.111 1.00 95.00 184 ARG A O 1
ATOM 1472 N N . ASN A 1 185 ? 0.683 3.927 8.620 1.00 95.31 185 ASN A N 1
ATOM 1473 C CA . ASN A 1 185 ? 0.253 4.536 7.364 1.00 95.31 185 ASN A CA 1
ATOM 1474 C C . ASN A 1 185 ? 0.139 3.523 6.216 1.00 95.31 185 ASN A C 1
ATOM 1476 O O . ASN A 1 185 ? -0.406 3.873 5.168 1.00 95.31 185 ASN A O 1
ATOM 1480 N N . TYR A 1 186 ? 0.654 2.307 6.390 1.00 97.75 186 TYR A N 1
ATOM 1481 C CA . TYR A 1 186 ? 0.688 1.263 5.379 1.00 97.75 186 TYR A CA 1
ATOM 1482 C C . TYR A 1 186 ? -0.083 0.033 5.850 1.00 97.75 186 TYR A C 1
ATOM 1484 O O . TYR A 1 186 ? -0.025 -0.343 7.019 1.00 97.75 186 TYR A O 1
ATOM 1492 N N . ASP A 1 187 ? -0.811 -0.591 4.930 1.00 96.69 187 ASP A N 1
ATOM 1493 C CA . ASP A 1 187 ? -1.359 -1.938 5.125 1.00 96.69 187 ASP A CA 1
ATOM 1494 C C . ASP A 1 187 ? -0.556 -2.991 4.354 1.00 96.69 187 ASP A C 1
ATOM 1496 O O . ASP A 1 187 ? -0.704 -4.186 4.589 1.00 96.69 187 ASP A O 1
ATOM 1500 N N . THR A 1 188 ? 0.319 -2.563 3.444 1.00 98.06 188 THR A N 1
ATOM 1501 C CA . THR A 1 188 ? 1.177 -3.435 2.645 1.00 98.06 188 THR A CA 1
ATOM 1502 C C . THR A 1 188 ? 2.471 -2.722 2.301 1.00 98.06 188 THR A C 1
ATOM 1504 O O . THR A 1 188 ? 2.471 -1.536 1.965 1.00 98.06 188 THR A O 1
ATOM 1507 N N . LEU A 1 189 ? 3.576 -3.462 2.353 1.00 98.44 189 LEU A N 1
ATOM 1508 C CA . LEU A 1 189 ? 4.886 -3.004 1.913 1.00 98.44 189 LEU A CA 1
ATOM 1509 C C . LEU A 1 189 ? 5.401 -3.923 0.806 1.00 98.44 189 LEU A C 1
ATOM 1511 O O . LEU A 1 189 ? 5.380 -5.142 0.940 1.00 98.44 189 LEU A O 1
ATOM 1515 N N . ILE A 1 190 ? 5.878 -3.318 -0.274 1.00 98.38 190 ILE A N 1
ATOM 1516 C CA . ILE A 1 190 ? 6.576 -3.969 -1.378 1.00 98.38 190 ILE A CA 1
ATOM 1517 C C . ILE A 1 190 ? 8.023 -3.492 -1.311 1.00 98.38 190 ILE A C 1
ATOM 1519 O O . ILE A 1 190 ? 8.299 -2.316 -1.562 1.00 98.38 190 ILE A O 1
ATOM 1523 N N . ILE A 1 191 ? 8.933 -4.402 -0.969 1.00 97.31 191 ILE A N 1
ATOM 1524 C CA . ILE A 1 191 ? 10.376 -4.147 -0.974 1.00 97.31 191 ILE A CA 1
ATOM 1525 C C . ILE A 1 191 ? 10.924 -4.629 -2.317 1.00 97.31 191 ILE A C 1
ATOM 1527 O O . ILE A 1 191 ? 11.154 -5.823 -2.510 1.00 97.31 191 ILE A O 1
ATOM 1531 N N . ASP A 1 192 ? 11.037 -3.717 -3.281 1.00 95.56 192 ASP A N 1
ATOM 1532 C CA . ASP A 1 192 ? 11.455 -4.058 -4.644 1.00 95.56 192 ASP A CA 1
ATOM 1533 C C . ASP A 1 192 ? 12.976 -4.072 -4.784 1.00 95.56 192 ASP A C 1
ATOM 1535 O O . ASP A 1 192 ? 13.694 -3.507 -3.959 1.00 95.56 192 ASP A O 1
ATOM 1539 N N . GLU A 1 193 ? 13.463 -4.717 -5.845 1.00 93.06 193 GLU A N 1
ATOM 1540 C CA . GLU A 1 193 ? 14.896 -4.810 -6.146 1.00 93.06 193 GLU A CA 1
ATOM 1541 C C . GLU A 1 193 ? 15.713 -5.379 -4.962 1.00 93.06 193 GLU A C 1
ATOM 1543 O O . GLU A 1 193 ? 16.902 -5.105 -4.813 1.00 93.06 193 GLU A O 1
ATOM 1548 N N . ALA A 1 194 ? 15.098 -6.230 -4.124 1.00 89.94 194 ALA A N 1
ATOM 1549 C CA . ALA A 1 194 ? 15.729 -6.809 -2.930 1.00 89.94 194 ALA A CA 1
ATOM 1550 C C . ALA A 1 194 ? 17.004 -7.625 -3.237 1.00 89.94 194 ALA A C 1
ATOM 1552 O O . ALA A 1 194 ? 17.828 -7.886 -2.361 1.00 89.94 194 ALA A O 1
ATOM 1553 N N . HIS A 1 195 ? 17.197 -8.000 -4.502 1.00 90.88 195 HIS A N 1
ATOM 1554 C CA . HIS A 1 195 ? 18.410 -8.647 -4.982 1.00 90.88 195 HIS A CA 1
ATOM 1555 C C . HIS A 1 195 ? 19.634 -7.717 -5.016 1.00 90.88 195 HIS A C 1
ATOM 1557 O O . HIS A 1 195 ? 20.752 -8.227 -4.994 1.00 90.88 195 HIS A O 1
ATOM 1563 N N . GLU A 1 196 ? 19.464 -6.386 -5.034 1.00 86.38 196 GLU A N 1
ATOM 1564 C CA . GLU A 1 196 ? 20.585 -5.435 -4.966 1.00 86.38 196 GLU A CA 1
ATOM 1565 C C . GLU A 1 196 ? 21.306 -5.482 -3.602 1.00 86.38 196 GLU A C 1
ATOM 1567 O O . GLU A 1 196 ? 22.410 -4.948 -3.495 1.00 86.38 196 GLU A O 1
ATOM 1572 N N . ARG A 1 197 ? 20.719 -6.129 -2.573 1.00 87.62 197 ARG A N 1
ATOM 1573 C CA . ARG A 1 197 ? 21.296 -6.317 -1.222 1.00 87.62 197 ARG A CA 1
ATOM 1574 C C . ARG A 1 197 ? 21.965 -5.056 -0.676 1.00 87.62 197 ARG A C 1
ATOM 1576 O O . ARG A 1 197 ? 23.118 -5.056 -0.242 1.00 87.62 197 ARG A O 1
ATOM 1583 N N . SER A 1 198 ? 21.250 -3.939 -0.767 1.00 89.56 198 SER A N 1
ATOM 1584 C CA . SER A 1 198 ? 21.721 -2.696 -0.172 1.00 89.56 198 SER A CA 1
ATOM 1585 C C . SER A 1 198 ? 21.591 -2.779 1.350 1.00 89.56 198 SER A C 1
ATOM 1587 O O . SER A 1 198 ? 20.641 -3.367 1.860 1.00 89.56 198 SER A O 1
ATOM 1589 N N . LEU A 1 199 ? 22.484 -2.109 2.083 1.00 89.44 199 LEU A N 1
ATOM 1590 C CA . LEU A 1 199 ? 22.407 -2.034 3.548 1.00 89.44 199 LEU A CA 1
ATOM 1591 C C . LEU A 1 199 ? 21.030 -1.540 4.032 1.00 89.44 199 LEU A C 1
ATOM 1593 O O . LEU A 1 199 ? 20.540 -1.964 5.071 1.00 89.44 199 LEU A O 1
ATOM 1597 N N . ASN A 1 200 ? 20.397 -0.638 3.276 1.00 89.38 200 ASN A N 1
ATOM 1598 C CA . ASN A 1 200 ? 19.070 -0.144 3.622 1.00 89.38 200 ASN A CA 1
ATOM 1599 C C . ASN A 1 200 ? 18.002 -1.232 3.485 1.00 89.38 200 ASN A C 1
ATOM 1601 O O . ASN A 1 200 ? 17.137 -1.326 4.347 1.00 89.38 200 ASN A O 1
ATOM 1605 N N . ILE A 1 201 ? 18.063 -2.031 2.416 1.00 90.12 201 ILE A N 1
ATOM 1606 C CA . ILE A 1 201 ? 17.166 -3.174 2.214 1.00 90.12 201 ILE A CA 1
ATOM 1607 C C . ILE A 1 201 ? 17.387 -4.201 3.328 1.00 90.12 201 ILE A C 1
ATOM 1609 O O . ILE A 1 201 ? 16.415 -4.660 3.915 1.00 90.12 201 ILE A O 1
ATOM 1613 N N . ASP A 1 202 ? 18.643 -4.481 3.682 1.00 91.00 202 ASP A N 1
ATOM 1614 C CA . ASP A 1 202 ? 18.980 -5.423 4.755 1.00 91.00 202 ASP A CA 1
ATOM 1615 C C . ASP A 1 202 ? 18.459 -4.976 6.132 1.00 91.00 202 ASP A C 1
ATOM 1617 O O . ASP A 1 202 ? 18.149 -5.818 6.961 1.00 91.00 202 ASP A O 1
ATOM 1621 N N . PHE A 1 203 ? 18.343 -3.669 6.398 1.00 90.56 203 PHE A N 1
ATOM 1622 C CA . PHE A 1 203 ? 17.714 -3.163 7.628 1.00 90.56 203 PHE A CA 1
ATOM 1623 C C . PHE A 1 203 ? 16.181 -3.172 7.593 1.00 90.56 203 PHE A C 1
ATOM 1625 O O . PHE A 1 203 ? 15.550 -3.073 8.647 1.00 90.56 203 PHE A O 1
ATOM 1632 N N . LEU A 1 204 ? 15.584 -3.179 6.399 1.00 90.31 204 LEU A N 1
ATOM 1633 C CA . LEU A 1 204 ? 14.132 -3.212 6.229 1.00 90.31 204 LEU A CA 1
ATOM 1634 C C . LEU A 1 204 ? 13.561 -4.629 6.366 1.00 90.31 204 LEU A C 1
ATOM 1636 O O . LEU A 1 204 ? 12.387 -4.752 6.720 1.00 90.31 204 LEU A O 1
ATOM 1640 N N . LEU A 1 205 ? 14.362 -5.654 6.060 1.00 88.62 205 LEU A N 1
ATOM 1641 C CA . LEU A 1 205 ? 14.026 -7.077 6.188 1.00 88.62 205 LEU A CA 1
ATOM 1642 C C . LEU A 1 205 ? 14.390 -7.620 7.577 1.00 88.62 205 LEU A C 1
ATOM 1644 O O . LEU A 1 205 ? 13.607 -8.458 8.079 1.00 88.62 205 LEU A O 1
#

Foldseek 3Di:
DPLVVLVVLLVLFALVLNVVLVVLSVVQVVCVVVVHDCPVSVVVSVVSSVVRVVQLVCLLVLDFDADDDPVQQVVVCLVVLLVCVLVDPDDDDDDDPRSCCLQVVLVSCVVSVFLRSAAAEEADQDPVCLVVSQCVNCVSRVHHALAQGHEDEVPDGSHDPNHRYYRYHLVVVVVVCVVVVPPSNGPHYHYPPLVVVDPSSVVVD

pLDDT: mean 95.16, std 3.58, range [63.31, 98.75]